Protein AF-A0A528BA59-F1 (afdb_monomer)

Secondary structure (DSSP, 8-state):
--TTSS---S-HHHHHHHHHHHHHHHHHHHHHHHHHHHTT-HHHHHHHHHHHHHHHHHHHHHHHHHH----HHHHHHHHHHHHHHHHHHHS-HHHHHHHHHHHHHHHHHHHHHHHHHHHS-HHHHHHHHHHHHIIIIIHHHS-SS--STTS---HHHHHHHHHHHHHHHHHHHHHHHHH--

Solvent-accessible surface area (backbone atoms only — not comparable to full-atom values): 9970 Å² total; per-residue (Å²): 131,81,86,80,69,84,81,73,90,56,72,72,70,65,66,61,50,47,61,53,52,42,52,50,37,15,50,51,23,22,51,35,28,49,49,16,60,78,65,77,32,66,62,52,34,55,50,49,49,51,51,48,50,52,52,52,48,50,52,51,52,56,49,21,74,73,69,75,54,81,59,64,64,58,50,55,48,42,53,47,36,18,51,34,20,19,33,41,59,74,52,57,48,67,58,22,50,52,50,50,52,51,52,50,51,56,58,55,45,50,58,53,51,51,55,51,53,74,72,47,50,74,67,55,50,51,51,51,50,50,52,47,43,49,56,73,49,49,48,78,69,38,61,86,48,54,79,43,99,83,63,79,47,38,62,33,59,58,50,47,52,50,52,50,54,53,49,52,54,51,51,52,52,52,49,51,58,67,71,72,109

Radius of gyration: 24.11 Å; Cα contacts (8 Å, |Δi|>4): 120; chains: 1; bounding box: 72×40×52 Å

Sequence (181 aa):
LERGWRERDEPDHSRTAGIRTFGISGLLGGILAALADTLDAVSVLVGGFIAFAAIFAWYKAREAAHDEDFSVTAVIAGLGVFALGALSVAGDYRVAAAGGAALAAVLASREILHGLLKRLTWIELRSALILAAMTAIVLPLLPNRTIDPWGGFNPWEVWFLTVLMASISFAGYVAVRVLGT

Nearest PDB structures (foldseek):
  1ory-assembly1_A  TM=3.547E-01  e=8.179E+00  Aquifex aeolicus VF5

pLDDT: mean 79.24, std 14.18, range [36.81, 93.0]

Mean predicted aligned error: 11.75 Å

Structure (mmCIF, N/CA/C/O backbone):
data_AF-A0A528BA59-F1
#
_entry.id   AF-A0A528BA59-F1
#
loop_
_atom_site.group_PDB
_atom_site.id
_atom_site.type_symbol
_atom_site.label_atom_id
_atom_site.label_alt_id
_atom_site.label_comp_id
_atom_site.label_asym_id
_atom_site.label_entity_id
_atom_site.label_seq_id
_atom_site.pdbx_PDB_ins_code
_atom_site.Cartn_x
_atom_site.Cartn_y
_atom_site.Cartn_z
_atom_site.occupancy
_atom_site.B_iso_or_equiv
_atom_site.auth_seq_id
_atom_site.auth_comp_id
_atom_site.auth_asym_id
_atom_site.auth_atom_id
_atom_site.pdbx_PDB_model_num
ATOM 1 N N . LEU A 1 1 ? 10.144 21.698 17.255 1.00 51.66 1 LEU A N 1
ATOM 2 C CA . LEU A 1 1 ? 11.358 20.857 17.395 1.00 51.66 1 LEU A CA 1
ATOM 3 C C . LEU A 1 1 ? 11.245 19.793 18.499 1.00 51.66 1 LEU A C 1
ATOM 5 O O . LEU A 1 1 ? 12.093 18.919 18.553 1.00 51.66 1 LEU A O 1
ATOM 9 N N . GLU A 1 2 ? 10.163 19.762 19.290 1.00 40.84 2 GLU A N 1
ATOM 10 C CA . GLU A 1 2 ? 9.952 18.755 20.354 1.00 40.84 2 GLU A CA 1
ATOM 11 C C . GLU A 1 2 ? 9.144 17.511 19.929 1.00 40.84 2 GLU A C 1
ATOM 13 O O . GLU A 1 2 ? 9.066 16.538 20.669 1.00 40.84 2 GLU A O 1
ATOM 18 N N . ARG A 1 3 ? 8.572 17.484 18.715 1.00 45.41 3 ARG A N 1
ATOM 19 C CA . ARG A 1 3 ? 7.789 16.338 18.202 1.00 45.41 3 ARG A CA 1
ATOM 20 C C . ARG A 1 3 ? 8.612 15.275 17.456 1.00 45.41 3 ARG A C 1
ATOM 22 O O . ARG A 1 3 ? 8.038 14.333 16.937 1.00 45.41 3 ARG A O 1
ATOM 29 N N . GLY A 1 4 ? 9.939 15.417 17.402 1.00 47.59 4 GLY A N 1
ATOM 30 C CA . GLY A 1 4 ? 10.832 14.486 16.692 1.00 47.59 4 GLY A CA 1
ATOM 31 C C . GLY A 1 4 ? 11.489 13.407 17.562 1.00 47.59 4 GLY A C 1
ATOM 32 O O . GLY A 1 4 ? 12.270 12.620 17.044 1.00 47.59 4 GLY A O 1
ATOM 33 N N . TRP A 1 5 ? 11.235 13.383 18.878 1.00 43.91 5 TRP A N 1
ATOM 34 C CA . TRP A 1 5 ? 12.004 12.552 19.821 1.00 43.91 5 TRP A CA 1
ATOM 35 C C . TRP A 1 5 ? 11.205 11.474 20.567 1.00 43.91 5 TRP A C 1
ATOM 37 O O . TRP A 1 5 ? 11.821 10.663 21.251 1.00 43.91 5 TRP A O 1
ATOM 47 N N . ARG A 1 6 ? 9.872 11.412 20.429 1.00 42.34 6 ARG A N 1
ATOM 48 C CA . ARG A 1 6 ? 9.014 10.561 21.281 1.00 42.34 6 ARG A CA 1
ATOM 49 C C . ARG A 1 6 ? 8.573 9.224 20.667 1.00 42.34 6 ARG A C 1
ATOM 51 O O . ARG A 1 6 ? 7.620 8.630 21.144 1.00 42.34 6 ARG A O 1
ATOM 58 N N . GLU A 1 7 ? 9.263 8.736 19.642 1.00 42.47 7 GLU A N 1
ATOM 59 C CA . GLU A 1 7 ? 8.902 7.479 18.956 1.00 42.47 7 GLU A CA 1
ATOM 60 C C . GLU A 1 7 ? 10.071 6.478 18.913 1.00 42.47 7 GLU A C 1
ATOM 62 O O . GLU A 1 7 ? 10.264 5.742 17.940 1.00 42.47 7 GLU A O 1
ATOM 67 N N . ARG A 1 8 ? 10.879 6.509 19.985 1.00 44.94 8 ARG A N 1
ATOM 68 C CA . ARG A 1 8 ? 12.089 5.702 20.208 1.00 44.94 8 ARG A CA 1
ATOM 69 C C . ARG A 1 8 ? 11.861 4.412 21.005 1.00 44.94 8 ARG A C 1
ATOM 71 O O . ARG A 1 8 ? 12.800 3.645 21.151 1.00 44.94 8 ARG A O 1
ATOM 78 N N . ASP A 1 9 ? 10.641 4.177 21.485 1.00 42.97 9 ASP A N 1
ATOM 79 C CA . ASP A 1 9 ? 10.328 3.053 22.380 1.00 42.97 9 ASP A CA 1
ATOM 80 C C . ASP A 1 9 ? 9.579 1.899 21.683 1.00 42.97 9 ASP A C 1
ATOM 82 O O . ASP A 1 9 ? 8.923 1.090 22.334 1.00 42.97 9 ASP A O 1
ATOM 86 N N . GLU A 1 10 ? 9.684 1.794 20.355 1.00 46.91 10 GLU A N 1
ATOM 87 C CA . GLU A 1 10 ? 9.355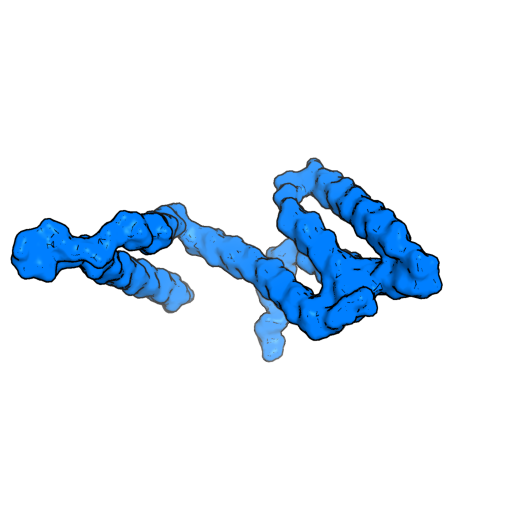 0.560 19.629 1.00 46.91 10 GLU A CA 1
ATOM 88 C C . GLU A 1 10 ? 10.650 -0.110 19.161 1.00 46.91 10 GLU A C 1
ATOM 90 O O . GLU A 1 10 ? 11.614 0.601 18.871 1.00 46.91 10 GLU A O 1
ATOM 95 N N . PRO A 1 11 ? 10.711 -1.453 19.089 1.00 36.81 11 PRO A N 1
ATOM 96 C CA . PRO A 1 11 ? 11.961 -2.172 18.888 1.00 36.81 11 PRO A CA 1
ATOM 97 C C . PRO A 1 11 ? 12.688 -1.688 17.624 1.00 36.81 11 PRO A C 1
ATOM 99 O O . PRO A 1 11 ? 12.228 -1.882 16.498 1.00 36.81 11 PRO A O 1
ATOM 102 N N . ASP A 1 12 ? 13.852 -1.068 17.830 1.00 42.38 12 ASP A N 1
ATOM 103 C CA . ASP A 1 12 ? 14.651 -0.329 16.836 1.00 42.38 12 ASP A CA 1
ATOM 104 C C . ASP A 1 12 ? 15.135 -1.204 15.651 1.00 42.38 12 ASP A C 1
ATOM 106 O O . ASP A 1 12 ? 15.618 -0.711 14.629 1.00 42.38 12 ASP A O 1
ATOM 110 N N . HIS A 1 13 ? 14.960 -2.527 15.756 1.00 39.28 13 HIS A N 1
ATOM 111 C CA . HIS A 1 13 ? 15.352 -3.505 14.743 1.00 39.28 13 HIS A CA 1
ATOM 112 C C . HIS A 1 13 ? 14.345 -3.657 13.589 1.00 39.28 13 HIS A C 1
ATOM 114 O O . HIS A 1 13 ? 14.772 -3.942 12.472 1.00 39.28 13 HIS A O 1
ATOM 120 N N . SER A 1 14 ? 13.041 -3.422 13.789 1.00 45.25 14 SER A N 1
ATOM 121 C CA . SER A 1 14 ? 12.040 -3.664 12.730 1.00 45.25 14 SER A CA 1
ATOM 122 C C . SER A 1 14 ? 11.851 -2.464 11.787 1.00 45.25 14 SER A C 1
ATOM 124 O O . SER A 1 14 ? 11.781 -2.632 10.565 1.00 45.25 14 SER A O 1
ATOM 126 N N . ARG A 1 15 ? 11.844 -1.237 12.328 1.00 47.69 15 ARG A N 1
ATOM 127 C CA . ARG A 1 15 ? 11.572 0.008 11.578 1.00 47.69 15 ARG A CA 1
ATOM 128 C C . ARG A 1 15 ? 12.766 0.476 10.739 1.00 47.69 15 ARG A C 1
ATOM 130 O O . ARG A 1 15 ? 12.605 0.834 9.572 1.00 47.69 15 ARG A O 1
ATOM 137 N N . THR A 1 16 ? 13.980 0.400 11.286 1.00 44.84 16 THR A N 1
ATOM 138 C CA . THR A 1 16 ? 15.214 0.821 10.593 1.00 44.84 16 THR A CA 1
ATOM 139 C C . THR A 1 16 ? 15.657 -0.182 9.520 1.00 44.84 16 THR A C 1
ATOM 141 O O . THR A 1 16 ? 16.242 0.209 8.504 1.00 44.84 16 THR A O 1
ATOM 144 N N . ALA A 1 17 ? 15.332 -1.470 9.687 1.00 50.19 17 ALA A N 1
ATOM 145 C CA . ALA A 1 17 ? 15.633 -2.502 8.697 1.00 50.19 17 ALA A CA 1
ATOM 146 C C . ALA A 1 17 ? 14.802 -2.342 7.410 1.00 50.19 17 ALA A C 1
ATOM 148 O O . ALA A 1 17 ? 15.327 -2.537 6.314 1.00 50.19 17 ALA A O 1
ATOM 149 N N . GLY A 1 18 ? 13.532 -1.932 7.517 1.00 66.31 18 GLY A N 1
ATOM 150 C CA . GLY A 1 18 ? 12.631 -1.803 6.367 1.00 66.31 18 GLY A CA 1
ATOM 151 C C . GLY A 1 18 ? 13.083 -0.748 5.355 1.00 66.31 18 GLY A C 1
ATOM 152 O O . GLY A 1 18 ? 13.233 -1.053 4.174 1.00 66.31 18 GLY A O 1
ATOM 153 N N . ILE A 1 19 ? 13.361 0.480 5.804 1.00 71.00 19 ILE A N 1
ATOM 154 C CA . ILE A 1 19 ? 13.699 1.602 4.907 1.00 71.00 19 ILE A CA 1
ATOM 155 C C . ILE A 1 19 ? 14.952 1.341 4.061 1.00 71.00 19 ILE A C 1
ATOM 157 O O . ILE A 1 19 ? 14.970 1.646 2.868 1.00 71.00 19 ILE A O 1
ATOM 161 N N . ARG A 1 20 ? 15.988 0.731 4.652 1.00 80.50 20 ARG A N 1
ATOM 162 C CA . ARG A 1 20 ? 17.232 0.405 3.944 1.00 80.50 20 ARG A CA 1
ATOM 163 C C . ARG A 1 20 ? 17.014 -0.755 2.984 1.00 80.50 20 ARG A C 1
ATOM 165 O O . ARG A 1 20 ? 17.391 -0.651 1.822 1.00 80.50 20 ARG A O 1
ATOM 172 N N . THR A 1 21 ? 16.365 -1.824 3.437 1.00 84.19 21 THR A N 1
ATOM 173 C CA . THR A 1 21 ? 16.152 -3.016 2.612 1.00 84.19 21 THR A CA 1
ATOM 174 C C . THR A 1 21 ? 15.221 -2.735 1.438 1.00 84.19 21 THR A C 1
ATOM 176 O O . THR A 1 21 ? 15.552 -3.107 0.314 1.00 84.19 21 THR A O 1
ATOM 179 N N . PHE A 1 22 ? 14.106 -2.028 1.643 1.00 87.00 22 PHE A N 1
ATOM 180 C CA . PHE A 1 22 ? 13.215 -1.643 0.546 1.00 87.00 22 PHE A CA 1
ATOM 181 C C . PHE A 1 22 ? 13.899 -0.660 -0.413 1.00 87.00 22 PHE A C 1
ATOM 183 O O . PHE A 1 22 ? 13.855 -0.878 -1.620 1.00 87.00 22 PHE A O 1
ATOM 190 N N . GLY A 1 23 ? 14.610 0.354 0.095 1.00 87.19 23 GLY A N 1
ATOM 191 C CA . GLY A 1 23 ? 15.363 1.288 -0.750 1.00 87.19 23 GLY A CA 1
ATOM 192 C C . GLY A 1 23 ? 16.404 0.591 -1.636 1.00 87.19 23 GLY A C 1
ATOM 193 O O . GLY A 1 23 ? 16.451 0.828 -2.843 1.00 87.19 23 GLY A O 1
ATOM 194 N N . ILE A 1 24 ? 17.185 -0.331 -1.064 1.00 89.50 24 ILE A N 1
ATOM 195 C CA . ILE A 1 24 ? 18.170 -1.134 -1.806 1.00 89.50 24 ILE A CA 1
ATOM 196 C C . ILE A 1 24 ? 17.476 -2.081 -2.795 1.00 89.50 24 ILE A C 1
ATOM 198 O O . ILE A 1 24 ? 17.950 -2.231 -3.917 1.00 89.50 24 ILE A O 1
ATOM 202 N N . SER A 1 25 ? 16.339 -2.678 -2.427 1.00 91.19 25 SER A N 1
ATOM 203 C CA . SER A 1 25 ? 15.571 -3.565 -3.317 1.00 91.19 25 SER A CA 1
ATOM 204 C C . SER A 1 25 ? 15.043 -2.830 -4.552 1.00 91.19 25 SER A C 1
ATOM 206 O O . SER A 1 25 ? 15.095 -3.365 -5.658 1.00 91.19 25 SER A O 1
ATOM 208 N N . GLY A 1 26 ? 14.578 -1.589 -4.382 1.00 91.25 26 GLY A N 1
ATOM 209 C CA . GLY A 1 26 ? 14.134 -0.740 -5.490 1.00 91.25 26 GLY A CA 1
ATOM 210 C C . GLY A 1 26 ? 15.288 -0.335 -6.405 1.00 91.25 26 GLY A C 1
ATOM 211 O O . GLY A 1 26 ? 15.179 -0.461 -7.622 1.00 91.25 26 GLY A O 1
ATOM 212 N N . LEU A 1 27 ? 16.428 0.065 -5.831 1.00 91.25 27 LEU A N 1
ATOM 213 C CA . LEU A 1 27 ? 17.645 0.334 -6.607 1.00 91.25 27 LEU A CA 1
ATOM 214 C C . LEU A 1 27 ? 18.091 -0.893 -7.404 1.00 91.25 27 LEU A C 1
ATOM 216 O O . LEU A 1 27 ? 18.413 -0.773 -8.582 1.00 91.25 27 LEU A O 1
ATOM 220 N N . LEU A 1 28 ? 18.065 -2.073 -6.786 1.00 92.31 28 LEU A N 1
ATOM 221 C CA . LEU A 1 28 ? 18.432 -3.328 -7.432 1.00 92.31 28 LEU A CA 1
ATOM 222 C C . LEU A 1 28 ? 17.500 -3.643 -8.613 1.00 92.31 28 LEU A C 1
ATOM 224 O O . LEU A 1 28 ? 17.986 -3.998 -9.685 1.00 92.31 28 LEU A O 1
ATOM 228 N N . GLY A 1 29 ? 16.187 -3.443 -8.456 1.00 91.88 29 GLY A N 1
ATOM 229 C CA . GLY A 1 29 ? 15.222 -3.582 -9.551 1.00 91.88 29 GLY A CA 1
ATOM 230 C C . GLY A 1 29 ? 15.497 -2.625 -10.715 1.00 91.88 29 GLY A C 1
ATOM 231 O O . GLY A 1 29 ? 15.491 -3.047 -11.871 1.00 91.88 29 GLY A O 1
ATOM 232 N N . GLY A 1 30 ? 15.815 -1.360 -10.422 1.00 91.94 30 GLY A N 1
ATOM 233 C CA . GLY A 1 30 ? 16.193 -0.372 -11.440 1.00 91.94 30 GLY A CA 1
ATOM 234 C C . GLY A 1 30 ? 17.497 -0.719 -12.162 1.00 91.94 30 GLY A C 1
ATOM 235 O O . GLY A 1 30 ? 17.559 -0.650 -13.387 1.00 91.94 30 GLY A O 1
ATOM 236 N N . ILE A 1 31 ? 18.520 -1.168 -11.429 1.00 93.00 31 ILE A N 1
ATOM 237 C CA . ILE A 1 31 ? 19.801 -1.611 -12.005 1.00 93.00 31 ILE A CA 1
ATOM 238 C C . ILE A 1 31 ? 19.594 -2.809 -12.934 1.00 93.00 31 ILE A C 1
ATOM 240 O O . ILE A 1 31 ? 20.153 -2.836 -14.027 1.00 93.00 31 ILE A O 1
ATOM 244 N N . LEU A 1 32 ? 18.785 -3.791 -12.531 1.00 92.00 32 LEU A N 1
ATOM 245 C CA . LEU A 1 32 ? 18.505 -4.956 -13.370 1.00 92.00 32 LEU A CA 1
ATOM 246 C C . LEU A 1 32 ? 17.695 -4.603 -14.615 1.00 92.00 32 LEU A C 1
ATOM 248 O O . LEU A 1 32 ? 17.933 -5.195 -15.664 1.00 92.00 32 LEU A O 1
ATOM 252 N N . ALA A 1 33 ? 16.781 -3.636 -14.525 1.00 91.88 33 ALA A N 1
ATOM 253 C CA . ALA A 1 33 ? 16.074 -3.120 -15.693 1.00 91.88 33 ALA A CA 1
ATOM 254 C C . ALA A 1 33 ? 17.024 -2.395 -16.655 1.00 91.88 33 ALA A C 1
ATOM 256 O O . ALA A 1 33 ? 16.996 -2.681 -17.848 1.00 91.88 33 ALA A O 1
ATOM 257 N N . ALA A 1 34 ? 17.918 -1.542 -16.141 1.00 90.25 34 ALA A N 1
ATOM 258 C CA . ALA A 1 34 ? 18.946 -0.885 -16.952 1.00 90.25 34 ALA A CA 1
ATOM 259 C C . ALA A 1 34 ? 19.858 -1.912 -17.637 1.00 90.25 34 ALA A C 1
ATOM 261 O O . ALA A 1 34 ? 20.154 -1.802 -18.822 1.00 90.25 34 ALA A O 1
ATOM 262 N N . LEU A 1 35 ? 20.281 -2.942 -16.900 1.00 90.25 35 LEU A N 1
ATOM 263 C CA . LEU A 1 35 ? 21.145 -3.985 -17.435 1.00 90.25 35 LEU A CA 1
ATOM 264 C C . LEU A 1 35 ? 20.430 -4.818 -18.509 1.00 90.25 35 LEU A C 1
ATOM 266 O O . LEU A 1 35 ? 21.022 -5.103 -19.547 1.00 90.25 35 LEU A O 1
ATOM 270 N N . ALA A 1 36 ? 19.162 -5.171 -18.288 1.00 91.81 36 ALA A N 1
ATOM 271 C CA . ALA A 1 36 ? 18.353 -5.896 -19.264 1.00 91.81 36 ALA A CA 1
ATOM 272 C C . ALA A 1 36 ? 18.166 -5.107 -20.569 1.00 91.81 36 ALA A C 1
ATOM 274 O O . ALA A 1 36 ? 18.237 -5.714 -21.633 1.00 91.81 36 ALA A O 1
ATOM 275 N N . ASP A 1 37 ? 17.997 -3.785 -20.484 1.00 89.44 37 ASP A N 1
ATOM 276 C CA . ASP A 1 37 ? 17.914 -2.891 -21.646 1.00 89.44 37 ASP A CA 1
ATOM 277 C C . ASP A 1 37 ? 19.253 -2.829 -22.401 1.00 89.44 37 ASP A C 1
ATOM 279 O O . ASP A 1 37 ? 19.308 -3.052 -23.607 1.00 89.44 37 ASP 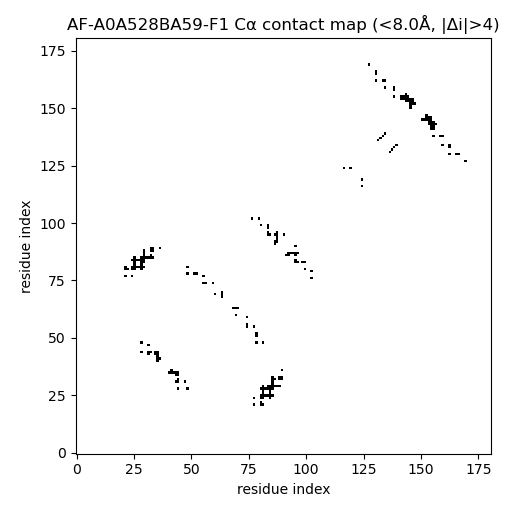A O 1
ATOM 283 N N . THR A 1 38 ? 20.376 -2.660 -21.689 1.00 89.06 38 THR A N 1
ATOM 284 C CA . THR A 1 38 ? 21.710 -2.611 -22.328 1.00 89.06 38 THR A CA 1
ATOM 285 C C . THR A 1 38 ? 22.144 -3.921 -22.989 1.00 89.06 38 THR A C 1
ATOM 287 O O . THR A 1 38 ? 22.932 -3.898 -23.933 1.00 89.06 38 THR A O 1
ATOM 290 N N . LEU A 1 39 ? 21.675 -5.061 -22.477 1.00 88.44 39 LEU A N 1
ATOM 291 C CA . LEU A 1 39 ? 22.004 -6.393 -22.989 1.00 88.44 39 LEU A CA 1
ATOM 292 C C . LEU A 1 39 ? 20.953 -6.925 -23.977 1.00 88.44 39 LEU A C 1
ATOM 294 O O . LEU A 1 39 ? 21.114 -8.047 -24.456 1.00 88.44 39 LEU A O 1
ATOM 298 N N . ASP A 1 40 ? 19.884 -6.161 -24.235 1.00 84.94 40 ASP A N 1
ATOM 299 C CA . ASP A 1 40 ? 18.690 -6.570 -24.992 1.00 84.94 40 ASP A CA 1
ATOM 300 C C . ASP A 1 40 ? 18.133 -7.937 -24.532 1.00 84.94 40 ASP A C 1
ATOM 302 O O . ASP A 1 40 ? 17.687 -8.790 -25.302 1.00 84.94 40 ASP A O 1
ATOM 306 N N . ALA A 1 41 ? 18.224 -8.183 -23.222 1.00 87.88 41 ALA A N 1
ATOM 307 C CA . ALA A 1 41 ? 18.002 -9.482 -22.604 1.00 87.88 41 ALA A CA 1
ATOM 308 C C . ALA A 1 41 ? 17.004 -9.364 -21.451 1.00 87.88 41 ALA A C 1
ATOM 310 O O . ALA A 1 41 ? 17.361 -9.333 -20.271 1.00 87.88 41 ALA A O 1
ATOM 311 N N . VAL A 1 42 ? 15.713 -9.383 -21.792 1.00 87.44 42 VAL A N 1
ATOM 312 C CA . VAL A 1 42 ? 14.597 -9.368 -20.823 1.00 87.44 42 VAL A CA 1
ATOM 313 C C . VAL A 1 42 ? 14.693 -10.519 -19.805 1.00 87.44 42 VAL A C 1
ATOM 315 O O . VAL A 1 42 ? 14.2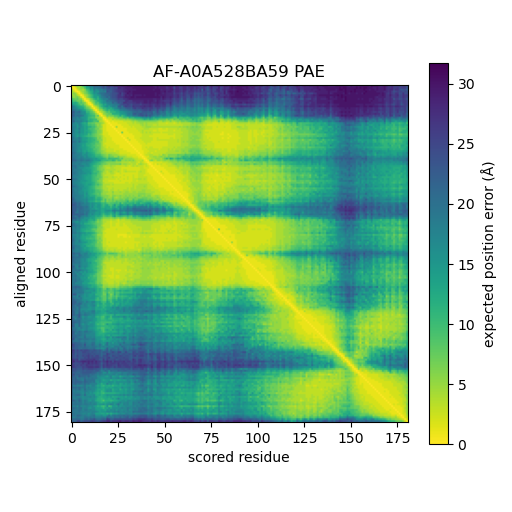41 -10.397 -18.664 1.00 87.44 42 VAL A O 1
ATOM 318 N N . SER A 1 43 ? 15.347 -11.624 -20.175 1.00 87.88 43 SER A N 1
ATOM 319 C CA . SER A 1 43 ? 15.632 -12.757 -19.289 1.00 87.88 43 SER A CA 1
ATOM 320 C C . SER A 1 43 ? 16.448 -12.372 -18.050 1.00 87.88 43 SER A C 1
ATOM 322 O O . SER A 1 43 ? 16.255 -12.985 -17.001 1.00 87.88 43 SER A O 1
ATOM 324 N N . VAL A 1 44 ? 17.300 -11.343 -18.127 1.00 88.25 44 VAL A N 1
ATOM 325 C CA . VAL A 1 44 ? 18.085 -10.839 -16.987 1.00 88.25 44 VAL A CA 1
ATOM 326 C C . VAL A 1 44 ? 17.170 -10.210 -15.939 1.00 88.25 44 VAL A C 1
ATOM 328 O O . VAL A 1 44 ? 17.314 -10.489 -14.748 1.00 88.25 44 VAL A O 1
ATOM 331 N N . LEU A 1 45 ? 16.181 -9.422 -16.371 1.00 89.81 45 LEU A N 1
ATOM 332 C CA . LEU A 1 45 ? 15.212 -8.804 -15.468 1.00 89.81 45 LEU A CA 1
ATOM 333 C C . LEU A 1 45 ? 14.298 -9.855 -14.828 1.00 89.81 45 LEU A C 1
ATOM 335 O O . LEU A 1 45 ? 14.114 -9.849 -13.612 1.00 89.81 45 LEU A O 1
ATOM 339 N N . VAL A 1 46 ? 13.759 -10.783 -15.625 1.00 90.00 46 VAL A N 1
ATOM 340 C CA . VAL A 1 46 ? 12.880 -11.855 -15.123 1.00 90.00 46 VAL A CA 1
ATOM 341 C C . VAL A 1 46 ? 13.640 -12.787 -14.177 1.00 90.00 46 VAL A C 1
ATOM 343 O O . VAL A 1 46 ? 13.158 -13.091 -13.087 1.00 90.00 46 VAL A O 1
ATOM 346 N N . GLY A 1 47 ? 14.850 -13.205 -14.556 1.00 91.19 47 GLY A N 1
ATOM 347 C CA . GLY A 1 47 ? 15.706 -14.051 -13.728 1.00 91.19 47 GLY A CA 1
ATOM 348 C C . GLY A 1 47 ? 16.107 -13.362 -12.427 1.00 91.19 47 GLY A C 1
ATOM 349 O O . GLY A 1 47 ? 16.020 -13.967 -11.359 1.00 91.19 47 GLY A O 1
ATOM 350 N N . GLY A 1 48 ? 16.466 -12.079 -12.494 1.00 90.44 48 GLY A N 1
ATOM 351 C CA . GLY A 1 48 ? 16.791 -11.280 -11.319 1.00 90.44 48 GLY A CA 1
ATOM 352 C C . GLY A 1 48 ? 15.593 -11.047 -10.396 1.00 90.44 48 GLY A C 1
ATOM 353 O O . GLY A 1 48 ? 15.746 -11.134 -9.179 1.00 90.44 48 GLY A O 1
ATOM 354 N N . PHE A 1 49 ? 14.390 -10.849 -10.944 1.00 91.81 49 PHE A N 1
ATOM 355 C CA . PHE A 1 49 ? 13.156 -10.761 -10.159 1.00 91.81 49 PHE A CA 1
ATOM 356 C C . PHE A 1 49 ? 12.851 -12.071 -9.427 1.00 91.81 49 PHE A C 1
ATOM 358 O O . PHE A 1 49 ? 12.576 -12.053 -8.229 1.00 91.81 49 PHE A O 1
ATOM 365 N N . ILE A 1 50 ? 12.941 -13.214 -10.115 1.00 92.50 50 ILE A N 1
ATOM 366 C CA . ILE A 1 50 ? 12.708 -14.535 -9.510 1.00 92.50 50 ILE A CA 1
ATOM 367 C C . ILE A 1 50 ? 13.758 -14.827 -8.433 1.00 92.50 50 ILE A C 1
ATOM 369 O O . ILE A 1 50 ? 13.403 -15.266 -7.339 1.00 92.50 50 ILE A O 1
ATOM 373 N N . ALA A 1 51 ? 15.035 -14.551 -8.709 1.00 92.06 51 ALA A N 1
ATOM 374 C CA . ALA A 1 51 ? 16.115 -14.737 -7.745 1.00 92.06 51 ALA A CA 1
ATOM 375 C C . ALA A 1 51 ? 15.914 -13.859 -6.502 1.00 92.06 51 ALA A C 1
ATOM 377 O O . ALA A 1 51 ? 16.000 -14.353 -5.378 1.00 92.06 51 ALA A O 1
ATOM 378 N N . PHE A 1 52 ? 15.579 -12.580 -6.694 1.00 91.19 52 PHE A N 1
ATOM 379 C CA . PHE A 1 52 ? 15.263 -11.670 -5.599 1.00 91.19 52 PHE A CA 1
ATOM 380 C C . PHE A 1 52 ? 14.058 -12.163 -4.793 1.00 91.19 52 PHE A C 1
ATOM 382 O O . PHE A 1 52 ? 14.151 -12.265 -3.572 1.00 91.19 52 PHE A O 1
ATOM 389 N N . ALA A 1 53 ? 12.958 -12.531 -5.453 1.00 90.00 53 ALA A N 1
ATOM 390 C CA . ALA A 1 53 ? 11.758 -13.030 -4.790 1.00 90.00 53 ALA A CA 1
ATOM 391 C C . ALA A 1 53 ? 12.044 -14.294 -3.966 1.00 90.00 53 ALA A C 1
ATOM 393 O O . ALA A 1 53 ? 11.608 -14.382 -2.820 1.00 90.00 53 ALA A O 1
ATOM 394 N N . ALA A 1 54 ? 12.818 -15.238 -4.508 1.00 89.50 54 ALA A N 1
ATOM 395 C CA . ALA A 1 54 ? 13.195 -16.465 -3.815 1.00 89.50 54 ALA A CA 1
ATOM 396 C C . ALA A 1 54 ? 14.074 -16.189 -2.586 1.00 89.50 54 ALA A C 1
ATOM 398 O O . ALA A 1 54 ? 13.781 -16.687 -1.499 1.00 89.50 54 ALA A O 1
ATOM 399 N N . ILE A 1 55 ? 15.117 -15.364 -2.732 1.00 88.19 55 ILE A N 1
ATOM 400 C CA . ILE A 1 55 ? 16.025 -15.010 -1.631 1.00 88.19 55 ILE A CA 1
ATOM 401 C C . ILE A 1 55 ? 15.273 -14.231 -0.550 1.00 88.19 55 ILE A C 1
ATOM 403 O O . ILE A 1 55 ? 15.398 -14.542 0.635 1.00 88.19 55 ILE A O 1
ATOM 407 N N . PHE A 1 56 ? 14.469 -13.245 -0.947 1.00 86.81 56 PHE A N 1
ATOM 408 C CA . PHE A 1 56 ? 13.727 -12.397 -0.021 1.00 86.81 56 PHE A CA 1
ATOM 409 C C . PHE A 1 56 ? 12.662 -13.189 0.741 1.00 86.81 56 PHE A C 1
ATOM 411 O O . PHE A 1 56 ? 12.572 -13.078 1.964 1.00 86.81 56 PHE A O 1
ATOM 418 N N . ALA A 1 57 ? 11.900 -14.039 0.044 1.00 85.69 57 ALA A N 1
ATOM 419 C CA . ALA A 1 57 ? 10.918 -14.918 0.668 1.00 85.69 57 ALA A CA 1
ATOM 420 C C . ALA A 1 57 ? 11.580 -15.932 1.608 1.00 85.69 57 ALA A C 1
ATOM 422 O O . ALA A 1 57 ? 11.083 -16.147 2.709 1.00 85.69 57 ALA A O 1
ATOM 423 N N . TRP A 1 58 ? 12.717 -16.516 1.219 1.00 85.62 58 TRP A N 1
ATOM 424 C CA . TRP A 1 58 ? 13.450 -17.454 2.069 1.00 85.62 58 TRP A CA 1
ATOM 425 C C . TRP A 1 58 ? 13.987 -16.788 3.338 1.00 85.62 58 TRP A C 1
ATOM 427 O O . TRP A 1 58 ? 13.809 -17.320 4.435 1.00 85.62 58 TRP A O 1
ATOM 437 N N . TYR A 1 59 ? 14.587 -15.601 3.213 1.00 83.62 59 TYR A N 1
ATOM 438 C CA . TYR A 1 59 ? 15.084 -14.852 4.364 1.00 83.62 59 TYR A CA 1
ATOM 439 C C . TYR A 1 59 ? 13.939 -14.473 5.309 1.00 83.62 59 TYR A C 1
ATOM 441 O O . TYR A 1 59 ? 14.039 -14.696 6.514 1.00 83.62 59 TYR A O 1
ATOM 449 N N . LYS A 1 60 ? 12.809 -13.993 4.767 1.00 80.12 60 LYS A N 1
ATOM 450 C CA . LYS A 1 60 ? 11.623 -13.663 5.569 1.00 80.12 60 LYS A CA 1
ATOM 451 C C . LYS A 1 60 ? 10.959 -14.878 6.203 1.00 80.12 60 LYS A C 1
ATOM 453 O O . LYS A 1 60 ? 10.510 -14.776 7.337 1.00 80.12 60 LYS A O 1
ATOM 458 N N . ALA A 1 61 ? 10.937 -16.026 5.531 1.00 78.62 61 ALA A N 1
ATOM 459 C CA . ALA A 1 61 ? 10.446 -17.271 6.118 1.00 78.62 61 ALA A CA 1
ATOM 460 C C . ALA A 1 61 ? 11.325 -17.727 7.293 1.00 78.62 61 ALA A C 1
ATOM 462 O O . ALA A 1 61 ? 10.813 -18.208 8.301 1.00 78.62 61 ALA A O 1
ATOM 463 N N . ARG A 1 62 ? 12.646 -17.545 7.186 1.00 78.62 62 ARG A N 1
ATOM 464 C CA . ARG A 1 62 ? 13.591 -17.876 8.258 1.00 78.62 62 ARG A CA 1
ATOM 465 C C . ARG A 1 62 ? 13.489 -16.923 9.448 1.00 78.62 62 ARG A C 1
ATOM 467 O O . ARG A 1 62 ? 13.595 -17.370 10.583 1.00 78.62 62 ARG A O 1
ATOM 474 N N . GLU A 1 63 ? 13.277 -15.638 9.188 1.00 72.25 63 GLU A N 1
ATOM 475 C CA . GLU A 1 63 ? 13.046 -14.623 10.221 1.00 72.25 63 GLU A CA 1
ATOM 476 C C . GLU A 1 63 ? 11.710 -14.869 10.944 1.00 72.25 63 GLU A C 1
ATOM 478 O O . GLU A 1 63 ? 11.673 -14.899 12.169 1.00 72.25 63 GLU A O 1
ATOM 483 N N . ALA A 1 64 ? 10.642 -15.194 10.206 1.00 66.00 64 ALA A N 1
ATOM 484 C CA . ALA A 1 64 ? 9.336 -15.541 10.774 1.00 66.00 64 ALA A CA 1
ATOM 485 C C . ALA A 1 64 ? 9.362 -16.817 11.634 1.00 66.00 64 ALA A C 1
ATOM 487 O O . ALA A 1 64 ? 8.628 -16.918 12.611 1.00 66.00 64 ALA A O 1
ATOM 488 N N . ALA A 1 65 ? 10.223 -17.786 11.307 1.00 64.94 65 ALA A N 1
ATOM 489 C CA . ALA A 1 65 ? 10.414 -18.978 12.135 1.00 64.94 65 ALA A CA 1
ATOM 490 C C . ALA A 1 65 ? 11.109 -18.678 13.478 1.00 64.94 65 ALA A C 1
ATOM 492 O O . ALA A 1 65 ? 11.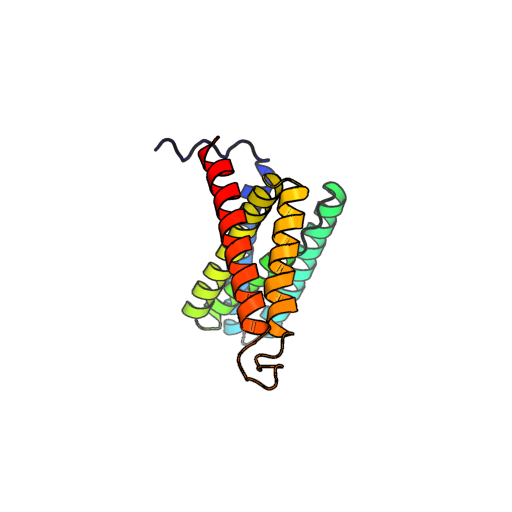014 -19.487 14.398 1.00 64.94 65 ALA A O 1
ATOM 493 N N . HIS A 1 66 ? 11.814 -17.547 13.582 1.00 60.75 66 HIS A N 1
ATOM 49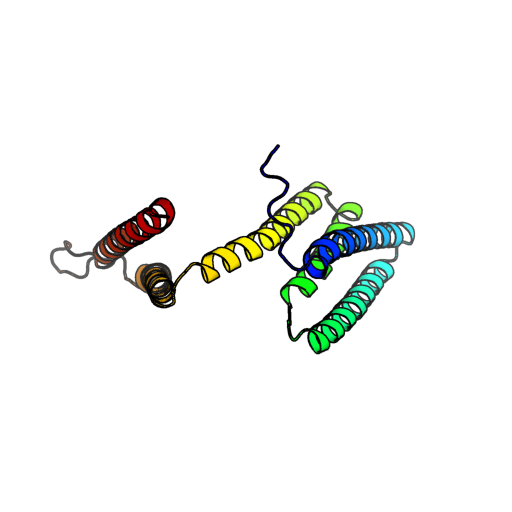4 C CA . HIS A 1 66 ? 12.481 -17.103 14.805 1.00 60.75 66 HIS A CA 1
ATOM 495 C C . HIS A 1 66 ? 11.624 -16.144 15.643 1.00 60.75 66 HIS A C 1
ATOM 497 O O . HIS A 1 66 ? 11.651 -16.259 16.865 1.00 60.75 66 HIS A O 1
ATOM 503 N N . ASP A 1 67 ? 10.866 -15.250 14.999 1.00 60.03 67 ASP A N 1
ATOM 504 C CA . ASP A 1 67 ? 10.098 -14.180 15.661 1.00 60.03 67 ASP A CA 1
ATOM 505 C C . ASP A 1 67 ? 8.574 -14.438 15.722 1.00 60.03 67 ASP A C 1
ATOM 507 O O . ASP A 1 67 ? 7.829 -13.586 16.199 1.00 60.03 67 ASP A O 1
ATOM 511 N N . GLU A 1 68 ? 8.084 -15.580 15.217 1.00 57.38 68 GLU A N 1
ATOM 512 C CA . GLU A 1 68 ? 6.653 -15.948 15.110 1.00 57.38 68 GLU A CA 1
ATOM 513 C C . GLU A 1 68 ? 5.759 -14.927 14.359 1.00 57.38 68 GLU A C 1
ATOM 515 O O . GLU A 1 68 ? 4.534 -15.061 14.343 1.00 57.38 68 GLU A O 1
ATOM 520 N N . ASP A 1 69 ? 6.342 -13.935 13.673 1.00 59.84 69 ASP A N 1
ATOM 521 C CA . ASP A 1 69 ? 5.608 -12.900 12.935 1.00 59.84 69 ASP A CA 1
ATOM 522 C C . ASP A 1 69 ? 5.671 -13.129 11.413 1.00 59.84 69 ASP A C 1
ATOM 524 O O . ASP A 1 69 ? 6.651 -12.826 10.723 1.00 59.84 69 ASP A O 1
ATOM 528 N N . PHE A 1 70 ? 4.589 -13.678 10.857 1.00 60.47 70 PHE A N 1
ATOM 529 C CA . PHE A 1 70 ? 4.442 -13.913 9.420 1.00 60.47 70 PHE A CA 1
ATOM 530 C C . PHE A 1 70 ? 3.854 -12.685 8.713 1.00 60.47 70 PHE A C 1
ATOM 532 O O . PHE A 1 70 ? 2.647 -12.581 8.486 1.00 60.47 70 PHE A O 1
ATOM 539 N N . SER A 1 71 ? 4.714 -11.764 8.273 1.00 68.12 71 SER A N 1
ATOM 540 C CA . SER A 1 71 ? 4.282 -10.614 7.465 1.00 68.12 71 SER A CA 1
ATOM 541 C C . SER A 1 71 ? 4.352 -10.900 5.961 1.00 68.12 71 SER A C 1
ATOM 543 O O . SER A 1 71 ? 5.307 -10.533 5.271 1.00 68.12 71 SER A O 1
ATOM 545 N N . VAL A 1 72 ? 3.295 -11.515 5.418 1.00 77.25 72 VAL A N 1
ATOM 546 C CA . VAL A 1 72 ? 3.126 -11.707 3.959 1.00 77.25 72 VAL A CA 1
ATOM 547 C C . VAL A 1 72 ? 3.139 -10.361 3.222 1.00 77.25 72 VAL A C 1
ATOM 549 O O . VAL A 1 72 ? 3.704 -10.236 2.135 1.00 77.25 72 VAL A O 1
ATOM 552 N N . THR A 1 73 ? 2.586 -9.318 3.846 1.00 81.25 73 THR A N 1
ATOM 553 C CA . THR A 1 73 ? 2.585 -7.952 3.310 1.00 81.25 73 THR A CA 1
ATOM 554 C C . THR A 1 73 ? 3.999 -7.424 3.078 1.00 81.25 73 THR A C 1
ATOM 556 O O . THR A 1 73 ? 4.223 -6.761 2.071 1.00 81.25 73 THR A O 1
ATOM 559 N N . ALA A 1 74 ? 4.967 -7.734 3.950 1.00 81.50 74 ALA A N 1
ATOM 560 C CA . ALA A 1 74 ? 6.349 -7.284 3.775 1.00 81.50 74 ALA A CA 1
ATOM 561 C C . ALA A 1 74 ? 7.015 -7.926 2.549 1.00 81.50 74 ALA A C 1
ATOM 563 O O . ALA A 1 74 ? 7.753 -7.251 1.831 1.00 81.50 74 ALA A O 1
ATOM 564 N N . VAL A 1 75 ? 6.721 -9.203 2.282 1.00 86.06 75 VAL A N 1
ATOM 565 C CA . VAL A 1 75 ? 7.202 -9.910 1.085 1.00 86.06 75 VAL A CA 1
ATOM 566 C C . VAL A 1 75 ? 6.634 -9.256 -0.172 1.00 86.06 75 VAL A C 1
ATOM 568 O O . VAL A 1 75 ? 7.395 -8.837 -1.041 1.00 86.06 75 VAL A O 1
ATOM 571 N N . ILE A 1 76 ? 5.312 -9.077 -0.234 1.00 87.25 76 ILE A N 1
ATOM 572 C CA . ILE A 1 76 ? 4.641 -8.447 -1.383 1.00 87.25 76 ILE A CA 1
ATOM 573 C C . ILE A 1 76 ? 5.124 -7.007 -1.587 1.00 87.25 76 ILE A C 1
ATOM 575 O O . ILE A 1 76 ? 5.392 -6.607 -2.719 1.00 87.25 76 ILE A O 1
ATOM 579 N N . ALA A 1 77 ? 5.291 -6.239 -0.508 1.00 88.62 77 ALA A N 1
ATOM 580 C CA . ALA A 1 77 ? 5.836 -4.889 -0.578 1.00 88.62 77 ALA A CA 1
ATOM 581 C C 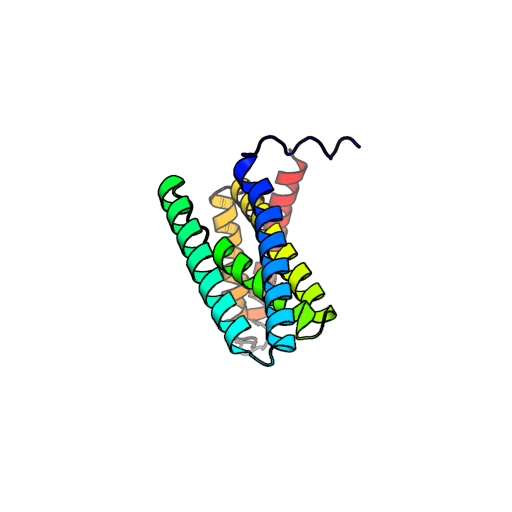. ALA A 1 77 ? 7.263 -4.888 -1.144 1.00 88.62 77 ALA A C 1
ATOM 583 O O . ALA A 1 77 ? 7.568 -4.063 -1.997 1.00 88.62 77 ALA A O 1
ATOM 584 N N . GLY A 1 78 ? 8.117 -5.837 -0.746 1.00 88.88 78 GLY A N 1
ATOM 585 C CA . GLY A 1 78 ? 9.484 -5.962 -1.264 1.00 88.88 78 GLY A CA 1
ATOM 586 C C . GLY A 1 78 ? 9.524 -6.234 -2.762 1.00 88.88 78 GLY A C 1
ATOM 587 O O . GLY A 1 78 ? 10.238 -5.549 -3.496 1.00 88.88 78 GLY A O 1
ATOM 588 N N . LEU A 1 79 ? 8.699 -7.175 -3.227 1.00 90.88 79 LEU A N 1
ATOM 589 C CA . LEU A 1 79 ? 8.533 -7.454 -4.656 1.00 90.88 79 LEU A CA 1
ATOM 590 C C . LEU A 1 79 ? 7.986 -6.229 -5.406 1.00 90.88 79 LEU A C 1
ATOM 592 O O . LEU A 1 79 ? 8.463 -5.910 -6.494 1.00 90.88 79 LEU A O 1
ATOM 596 N N . GLY A 1 80 ? 7.025 -5.516 -4.814 1.00 92.31 80 GLY A N 1
ATOM 597 C CA . GLY A 1 80 ? 6.463 -4.288 -5.373 1.00 92.31 80 GLY A CA 1
ATOM 598 C C . GLY A 1 80 ? 7.501 -3.175 -5.513 1.00 92.31 80 GLY A C 1
ATOM 599 O 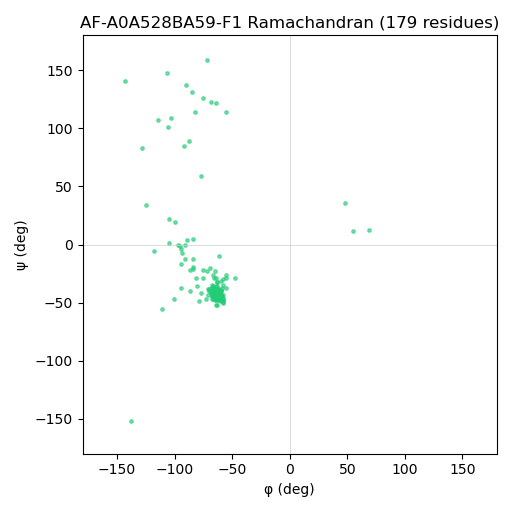O . GLY A 1 80 ? 7.581 -2.544 -6.562 1.00 92.31 80 GLY A O 1
ATOM 600 N N . VAL A 1 81 ? 8.343 -2.964 -4.499 1.00 92.88 81 VAL A N 1
ATOM 601 C CA . VAL A 1 81 ? 9.410 -1.953 -4.539 1.00 92.88 81 VAL A CA 1
ATOM 602 C C . VAL A 1 81 ? 10.458 -2.293 -5.600 1.00 92.88 81 VAL A C 1
ATOM 604 O O . VAL A 1 81 ? 10.864 -1.402 -6.344 1.00 92.88 81 VAL A O 1
ATOM 607 N N . PHE A 1 82 ? 10.844 -3.565 -5.736 1.00 92.62 82 PHE A N 1
ATOM 608 C CA . PHE A 1 82 ? 11.704 -4.002 -6.840 1.00 92.62 82 PHE A CA 1
ATOM 609 C C . PHE A 1 82 ? 11.059 -3.689 -8.196 1.00 92.62 82 PHE A C 1
ATOM 611 O O . PHE A 1 82 ? 11.701 -3.104 -9.068 1.00 92.62 82 PHE A O 1
ATOM 618 N N . ALA A 1 83 ? 9.789 -4.063 -8.380 1.00 92.25 83 ALA A N 1
ATOM 619 C CA . ALA A 1 83 ? 9.084 -3.872 -9.645 1.00 92.25 83 ALA A CA 1
ATOM 620 C C . ALA A 1 83 ? 8.931 -2.386 -9.999 1.00 92.25 83 ALA A C 1
ATOM 622 O O . ALA A 1 83 ? 9.115 -2.009 -11.152 1.00 92.25 83 ALA A O 1
ATOM 623 N N . LEU A 1 84 ? 8.659 -1.529 -9.012 1.00 91.94 84 LEU A N 1
ATOM 624 C CA . LEU A 1 84 ? 8.615 -0.075 -9.186 1.00 91.94 84 LEU A CA 1
ATOM 625 C C . LEU A 1 84 ? 9.991 0.506 -9.531 1.00 91.94 84 LEU A C 1
ATOM 627 O O . LEU A 1 84 ? 10.083 1.396 -10.373 1.00 91.94 84 LEU A O 1
ATOM 631 N N . GLY A 1 85 ? 11.057 -0.028 -8.929 1.00 91.50 85 GLY A N 1
ATOM 632 C CA . GLY A 1 85 ? 12.437 0.272 -9.298 1.00 91.50 85 GLY A CA 1
ATOM 633 C C . GLY A 1 85 ? 12.723 -0.051 -10.761 1.00 91.50 85 GLY A C 1
ATOM 634 O O . GLY A 1 85 ? 13.176 0.811 -11.509 1.00 91.50 85 GLY A O 1
ATOM 635 N N . ALA A 1 86 ? 12.374 -1.257 -11.204 1.00 91.31 86 ALA A N 1
ATOM 636 C CA . ALA A 1 86 ? 12.506 -1.655 -12.602 1.00 91.31 86 ALA A CA 1
ATOM 637 C C . ALA A 1 86 ? 11.664 -0.772 -13.543 1.00 91.31 86 ALA A C 1
ATOM 639 O O . ALA A 1 86 ? 12.155 -0.310 -14.573 1.00 91.31 86 ALA A O 1
ATOM 640 N N . LEU A 1 87 ? 10.418 -0.473 -13.158 1.00 91.56 87 LEU A N 1
ATOM 641 C CA . LEU A 1 87 ? 9.498 0.375 -13.921 1.00 91.56 87 LEU A CA 1
ATOM 642 C C . LEU A 1 87 ? 10.012 1.811 -14.072 1.00 91.56 87 LEU A C 1
ATOM 644 O O . LEU A 1 87 ? 9.752 2.440 -15.092 1.00 91.56 87 LEU A O 1
ATOM 648 N N . SER A 1 88 ? 10.747 2.328 -13.084 1.00 92.12 88 SER A N 1
ATOM 649 C CA . SER A 1 88 ? 11.327 3.674 -13.157 1.00 92.12 88 SER A CA 1
ATOM 650 C C . SER A 1 88 ? 12.377 3.830 -14.258 1.00 92.12 88 SER A C 1
ATOM 652 O O . SER A 1 88 ? 12.607 4.948 -14.709 1.00 92.12 88 SER A O 1
ATOM 654 N N . VAL A 1 89 ? 12.989 2.721 -14.687 1.00 89.12 89 VAL A N 1
ATOM 655 C CA . VAL A 1 89 ? 14.012 2.692 -15.739 1.00 89.12 89 VAL A CA 1
ATOM 656 C C . VAL A 1 89 ? 13.425 2.238 -17.073 1.00 89.12 89 VAL A C 1
ATOM 658 O O . VAL A 1 89 ? 13.671 2.876 -18.089 1.00 89.12 89 VAL A O 1
ATOM 661 N N . ALA A 1 90 ? 12.638 1.158 -17.079 1.00 85.50 90 ALA A N 1
ATOM 662 C CA . ALA A 1 90 ? 12.084 0.577 -18.305 1.00 85.50 90 ALA A CA 1
ATOM 663 C C . ALA A 1 90 ? 10.780 1.247 -18.789 1.00 85.50 90 ALA A C 1
ATOM 665 O O . ALA A 1 90 ? 10.313 0.960 -19.889 1.00 85.50 90 ALA A O 1
ATOM 666 N N . GLY A 1 91 ? 10.149 2.088 -17.965 1.00 85.19 91 GLY A N 1
ATOM 667 C CA . GLY A 1 91 ? 8.843 2.690 -18.241 1.00 85.19 91 GLY A CA 1
ATOM 668 C C . GLY A 1 91 ? 8.763 4.171 -17.869 1.00 85.19 91 GLY A C 1
ATOM 669 O O . GLY A 1 91 ? 9.750 4.901 -17.899 1.00 85.19 91 GLY A O 1
ATOM 670 N N . ASP A 1 92 ? 7.556 4.637 -17.534 1.00 87.62 92 ASP A N 1
ATOM 671 C CA . ASP A 1 92 ? 7.323 6.032 -17.151 1.00 87.62 92 ASP A CA 1
ATOM 672 C C . ASP A 1 92 ? 7.664 6.262 -15.668 1.00 87.62 92 ASP A C 1
ATOM 674 O O . ASP A 1 92 ? 6.975 5.787 -14.756 1.00 87.62 92 ASP A O 1
ATOM 678 N N . TYR A 1 93 ? 8.704 7.061 -15.427 1.00 89.25 93 TYR A N 1
ATOM 679 C CA . TYR A 1 93 ? 9.145 7.467 -14.093 1.00 89.25 93 TYR A CA 1
ATOM 680 C C . TYR A 1 93 ? 8.031 8.124 -13.262 1.00 89.25 93 TYR A C 1
ATOM 682 O O . TYR A 1 93 ? 8.037 8.015 -12.034 1.00 89.25 93 TYR A O 1
ATOM 690 N N . ARG A 1 94 ? 7.044 8.780 -13.890 1.00 90.50 94 ARG A N 1
ATOM 691 C CA . ARG A 1 94 ? 5.901 9.400 -13.196 1.00 90.50 94 ARG A CA 1
ATOM 692 C C . ARG A 1 94 ? 4.973 8.342 -12.619 1.00 90.50 94 ARG A C 1
ATOM 694 O O . ARG A 1 94 ? 4.502 8.496 -11.494 1.00 90.50 94 ARG A O 1
ATOM 701 N N . VAL A 1 95 ? 4.741 7.262 -13.365 1.00 89.88 95 VAL A N 1
ATOM 702 C CA . VAL A 1 95 ? 3.937 6.120 -12.909 1.00 89.88 95 VAL A CA 1
ATOM 703 C C . VAL A 1 95 ? 4.674 5.378 -11.800 1.00 89.88 95 VAL A C 1
ATOM 705 O O . VAL A 1 95 ? 4.065 5.050 -10.784 1.00 89.88 95 VAL A O 1
ATOM 708 N N . ALA A 1 96 ? 5.990 5.190 -11.935 1.00 90.56 96 ALA A N 1
ATOM 709 C CA . ALA A 1 96 ? 6.810 4.594 -10.884 1.00 90.56 96 ALA A CA 1
ATOM 710 C C . ALA A 1 96 ? 6.807 5.437 -9.594 1.00 90.56 96 ALA A C 1
ATOM 712 O O . ALA A 1 96 ? 6.630 4.893 -8.505 1.00 90.56 96 ALA A O 1
ATOM 713 N N . ALA A 1 97 ? 6.921 6.765 -9.701 1.00 88.81 97 ALA A N 1
ATOM 714 C CA . ALA A 1 97 ? 6.859 7.672 -8.555 1.00 88.81 97 ALA A CA 1
ATOM 715 C C . ALA A 1 97 ? 5.475 7.671 -7.887 1.00 88.81 97 ALA A C 1
ATOM 717 O O . ALA A 1 97 ? 5.385 7.572 -6.663 1.00 88.81 97 ALA A O 1
ATOM 718 N N . ALA A 1 98 ? 4.395 7.728 -8.673 1.00 91.19 98 ALA A N 1
ATOM 719 C CA . ALA A 1 98 ? 3.030 7.660 -8.155 1.00 91.19 98 ALA A CA 1
ATOM 720 C C . ALA A 1 98 ? 2.745 6.306 -7.483 1.00 91.19 98 ALA A C 1
ATOM 722 O O . ALA A 1 98 ? 2.197 6.268 -6.382 1.00 91.19 98 ALA A O 1
ATOM 723 N N . GLY A 1 99 ? 3.169 5.203 -8.105 1.00 91.75 99 GLY A N 1
ATOM 724 C CA . GLY A 1 99 ? 3.049 3.855 -7.552 1.00 91.75 99 GLY A CA 1
ATOM 725 C C . GLY A 1 99 ? 3.868 3.669 -6.275 1.00 91.75 99 GLY A C 1
ATOM 726 O O . GLY A 1 99 ? 3.363 3.110 -5.305 1.00 91.75 99 GLY A O 1
ATOM 727 N N . GLY A 1 100 ? 5.093 4.201 -6.228 1.00 90.31 100 GLY A N 1
ATOM 728 C CA . GLY A 1 100 ? 5.937 4.204 -5.031 1.00 90.31 100 GLY A CA 1
ATOM 729 C C . GLY A 1 100 ? 5.338 5.012 -3.887 1.00 90.31 100 GLY A C 1
ATOM 730 O O . GLY A 1 100 ? 5.291 4.526 -2.758 1.00 90.31 100 GLY A O 1
ATOM 731 N N . ALA A 1 101 ? 4.809 6.203 -4.173 1.00 89.06 101 ALA A N 1
ATOM 732 C CA . ALA A 1 101 ? 4.109 7.017 -3.184 1.00 89.06 101 ALA A CA 1
ATOM 733 C C . ALA A 1 101 ? 2.842 6.318 -2.665 1.00 89.06 101 ALA A C 1
ATOM 735 O O . ALA A 1 101 ? 2.610 6.292 -1.457 1.00 89.06 101 ALA A O 1
ATOM 736 N N . ALA A 1 102 ? 2.053 5.704 -3.552 1.00 91.75 102 ALA A N 1
ATOM 737 C CA . ALA A 1 102 ? 0.868 4.941 -3.171 1.00 91.75 102 ALA A CA 1
ATOM 738 C C . ALA A 1 102 ? 1.229 3.724 -2.307 1.00 91.75 102 ALA A C 1
ATOM 740 O O . ALA A 1 102 ? 0.614 3.509 -1.264 1.00 91.75 102 ALA A O 1
ATOM 741 N N . LEU A 1 103 ? 2.259 2.962 -2.687 1.00 90.12 103 LEU A N 1
ATOM 742 C CA . LEU A 1 103 ? 2.735 1.814 -1.915 1.00 90.12 103 LEU A CA 1
ATOM 743 C C . LEU A 1 103 ? 3.239 2.243 -0.531 1.00 90.12 103 LEU A C 1
ATOM 745 O O . LEU A 1 103 ? 2.885 1.616 0.466 1.00 90.12 103 LEU A O 1
ATOM 749 N N . ALA A 1 104 ? 4.009 3.331 -0.456 1.00 86.50 104 ALA A N 1
ATOM 750 C CA . ALA A 1 104 ? 4.476 3.897 0.806 1.00 86.50 104 ALA A CA 1
ATOM 751 C C . ALA A 1 104 ? 3.309 4.363 1.691 1.00 86.50 104 ALA A C 1
ATOM 753 O O . ALA A 1 104 ? 3.302 4.084 2.888 1.00 86.50 104 ALA A O 1
ATOM 754 N N . ALA A 1 105 ? 2.294 5.010 1.109 1.00 85.38 105 ALA A N 1
ATOM 755 C CA . ALA A 1 105 ? 1.091 5.425 1.828 1.00 85.38 105 ALA A CA 1
ATOM 756 C C . ALA A 1 105 ? 0.311 4.223 2.386 1.00 85.38 105 ALA A C 1
ATOM 758 O O . ALA A 1 105 ? -0.112 4.246 3.542 1.00 85.38 105 ALA A O 1
ATOM 759 N N . VAL A 1 106 ? 0.169 3.147 1.604 1.00 85.62 106 VAL A N 1
ATOM 760 C CA . VAL A 1 106 ? -0.457 1.896 2.062 1.00 85.62 106 VAL A CA 1
ATOM 761 C C . VAL A 1 106 ? 0.342 1.283 3.212 1.00 85.62 106 VAL A C 1
ATOM 763 O O . VAL A 1 106 ? -0.246 0.909 4.228 1.00 85.62 106 VAL A O 1
ATOM 766 N N . LEU A 1 107 ? 1.671 1.228 3.106 1.00 82.25 107 LEU A N 1
ATOM 767 C CA . LEU A 1 107 ? 2.526 0.685 4.164 1.00 82.25 107 LEU A CA 1
ATOM 768 C C . LEU A 1 107 ? 2.432 1.510 5.456 1.00 82.25 107 LEU A C 1
ATOM 770 O O . LEU A 1 107 ? 2.249 0.935 6.527 1.00 82.25 107 LEU A O 1
ATOM 774 N N . ALA A 1 108 ? 2.461 2.839 5.349 1.00 78.81 108 ALA A N 1
ATOM 775 C CA . ALA A 1 108 ? 2.297 3.747 6.483 1.00 78.81 108 ALA A CA 1
ATOM 776 C C . ALA A 1 108 ? 0.904 3.623 7.128 1.00 78.81 108 ALA A C 1
ATOM 778 O O . ALA A 1 108 ? 0.762 3.691 8.348 1.00 78.81 108 ALA A O 1
ATOM 779 N N . SER A 1 109 ? -0.138 3.378 6.325 1.00 77.12 109 SER A N 1
ATOM 780 C CA . SER A 1 109 ? -1.500 3.208 6.843 1.00 77.12 109 SER A CA 1
ATOM 781 C C . SER A 1 109 ? -1.650 1.980 7.747 1.00 77.12 109 SER A C 1
ATOM 783 O O . SER A 1 109 ? -2.463 2.008 8.672 1.00 77.12 109 SER A O 1
ATOM 785 N N . ARG A 1 110 ? -0.845 0.924 7.535 1.00 72.25 110 ARG A N 1
ATOM 786 C CA . ARG A 1 110 ? -0.877 -0.294 8.361 1.00 72.25 110 ARG A CA 1
ATOM 787 C C . ARG A 1 110 ? -0.594 0.021 9.826 1.00 72.25 110 ARG A C 1
ATOM 789 O O . ARG A 1 110 ? -1.306 -0.489 10.687 1.00 72.25 110 ARG A O 1
ATOM 796 N N . GLU A 1 111 ? 0.421 0.837 10.102 1.00 66.12 111 GLU A N 1
ATOM 797 C CA . GLU A 1 111 ? 0.816 1.202 11.470 1.00 66.12 111 GLU A CA 1
ATOM 798 C C . GLU A 1 111 ? -0.290 2.001 12.164 1.00 66.12 111 GLU A C 1
ATOM 800 O O . GLU A 1 111 ? -0.677 1.685 13.290 1.00 66.12 111 GLU A O 1
ATOM 805 N N . ILE A 1 112 ? -0.885 2.960 11.449 1.00 67.62 112 ILE A N 1
ATOM 806 C CA . ILE A 1 112 ? -1.996 3.774 11.954 1.00 67.62 112 ILE A CA 1
ATOM 807 C C . ILE A 1 112 ? -3.212 2.893 12.263 1.00 67.62 112 ILE A C 1
ATOM 809 O O . ILE A 1 112 ? -3.786 2.992 13.346 1.00 67.62 112 ILE A O 1
ATOM 813 N N . LEU A 1 113 ? -3.592 2.000 11.344 1.00 70.81 113 LEU A N 1
ATOM 814 C CA . LEU A 1 113 ? -4.722 1.086 11.523 1.00 70.81 113 LEU A CA 1
ATOM 815 C C . LEU A 1 113 ? -4.505 0.147 12.710 1.00 70.81 113 LEU A C 1
ATOM 817 O O . LEU A 1 113 ? -5.412 -0.020 13.521 1.00 70.81 113 LEU A O 1
ATOM 821 N N . HIS A 1 114 ? -3.309 -0.429 12.852 1.00 71.19 114 HIS A N 1
ATOM 822 C CA . HIS A 1 114 ? -2.979 -1.271 14.003 1.00 71.19 114 HIS A CA 1
ATOM 823 C C . HIS A 1 114 ? -3.013 -0.486 15.319 1.00 71.19 114 HIS A C 1
ATOM 825 O O . HIS A 1 114 ? -3.535 -0.985 16.316 1.00 71.19 114 HIS A O 1
ATOM 831 N N . GLY A 1 115 ? -2.499 0.746 15.329 1.00 69.25 115 GLY A N 1
ATOM 832 C CA . GLY A 1 115 ? -2.549 1.626 16.494 1.00 69.25 115 GLY A CA 1
ATOM 833 C C . GLY A 1 115 ?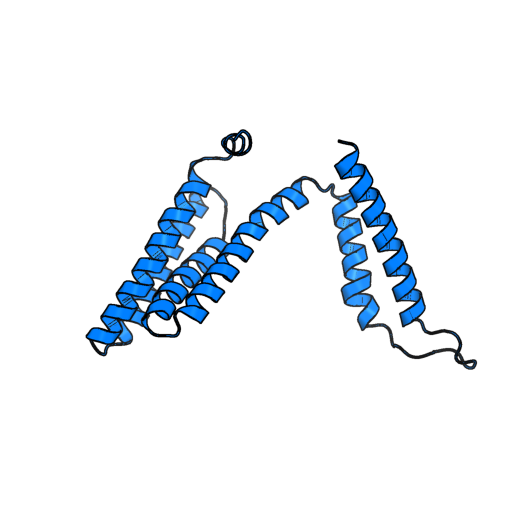 -3.981 1.992 16.892 1.00 69.25 115 GLY A C 1
ATOM 834 O O . GLY A 1 115 ? -4.322 1.942 18.073 1.00 69.25 115 GLY A O 1
ATOM 835 N N . LEU A 1 116 ? -4.839 2.295 15.915 1.00 70.00 116 LEU A N 1
ATOM 836 C CA . LEU A 1 116 ? -6.264 2.552 16.138 1.00 70.00 116 LEU A CA 1
ATOM 837 C C . LEU A 1 116 ? -6.978 1.304 16.667 1.00 70.00 116 LEU A C 1
ATOM 839 O O . LEU A 1 116 ? -7.695 1.394 17.659 1.00 70.00 116 LEU A O 1
ATOM 843 N N . LEU A 1 117 ? -6.730 0.138 16.065 1.00 69.62 117 LEU A N 1
ATOM 844 C CA . LEU A 1 117 ? -7.289 -1.145 16.502 1.00 69.62 117 LEU A CA 1
ATOM 845 C C . LEU A 1 117 ? -6.883 -1.494 17.936 1.00 69.62 117 LEU A C 1
ATOM 847 O O . LEU A 1 117 ? -7.728 -1.944 18.700 1.00 69.62 117 LEU A O 1
ATOM 851 N N . LYS A 1 118 ? -5.631 -1.238 18.335 1.00 74.06 118 LYS A N 1
ATOM 852 C CA . LYS A 1 118 ? -5.173 -1.448 19.720 1.00 74.06 118 LYS A CA 1
ATOM 853 C C . LYS A 1 118 ? -5.841 -0.510 20.730 1.00 74.06 118 LYS A C 1
ATOM 855 O O . LYS A 1 118 ? -5.909 -0.847 21.908 1.00 74.06 118 LYS A O 1
ATOM 860 N N . ARG A 1 119 ? -6.301 0.668 20.296 1.00 76.06 119 ARG A N 1
ATOM 861 C CA . ARG A 1 119 ? -7.027 1.627 21.148 1.00 76.06 119 ARG A CA 1
ATOM 862 C C . ARG A 1 119 ? -8.521 1.323 21.252 1.00 76.06 119 ARG A C 1
ATOM 864 O O . ARG A 1 119 ? -9.155 1.812 22.180 1.00 76.06 119 ARG A O 1
ATOM 871 N N . LEU A 1 120 ? -9.067 0.541 20.322 1.00 78.69 120 LEU A N 1
ATOM 872 C CA . LEU A 1 120 ? -10.467 0.129 20.305 1.00 78.69 120 LEU A CA 1
ATOM 873 C C . LEU A 1 120 ? -10.673 -1.107 21.186 1.00 78.69 120 LEU A C 1
ATOM 875 O O . LEU A 1 120 ? -9.989 -2.122 21.071 1.00 78.69 120 LEU A O 1
ATOM 879 N N . THR A 1 121 ? -11.674 -1.044 22.048 1.00 82.56 121 THR A N 1
ATOM 880 C CA . THR A 1 121 ? -12.188 -2.187 22.796 1.00 82.56 121 THR A CA 1
ATOM 881 C C . THR A 1 121 ? -12.953 -3.141 21.876 1.00 82.56 121 THR A C 1
ATOM 883 O O . THR A 1 121 ? -13.474 -2.763 20.824 1.00 82.56 121 THR A O 1
ATOM 886 N N . TRP A 1 122 ? -13.097 -4.398 22.302 1.00 80.50 122 TRP A N 1
ATOM 887 C CA . TRP A 1 122 ? -13.866 -5.407 21.564 1.00 80.50 122 TRP A CA 1
ATOM 888 C C . TRP A 1 122 ? -15.316 -4.978 21.278 1.00 80.50 122 TRP A C 1
ATOM 890 O O . TRP A 1 122 ? -15.845 -5.248 20.199 1.00 80.50 122 TRP A O 1
ATOM 900 N N . ILE A 1 123 ? -15.959 -4.280 22.224 1.00 82.88 123 ILE A N 1
ATOM 901 C CA . ILE A 1 123 ? -17.323 -3.758 22.055 1.00 82.88 123 ILE A CA 1
ATOM 902 C C . ILE A 1 123 ? -17.372 -2.701 20.946 1.00 82.88 123 ILE A C 1
ATOM 904 O O . ILE A 1 123 ? -18.285 -2.731 20.116 1.00 82.88 123 ILE A O 1
ATOM 908 N N . GLU A 1 124 ? -16.405 -1.783 20.913 1.00 83.94 124 GLU A N 1
ATOM 909 C CA . GLU A 1 124 ? -16.348 -0.722 19.904 1.00 83.94 124 GLU A CA 1
ATOM 910 C C . GLU A 1 124 ? -16.068 -1.303 18.521 1.00 83.94 124 GLU A C 1
ATOM 912 O O . GLU A 1 124 ? -16.770 -0.965 17.568 1.00 83.94 124 GLU A O 1
ATOM 917 N N . LEU A 1 125 ? -15.115 -2.236 18.424 1.00 84.75 125 LEU A N 1
ATOM 918 C CA . LEU A 1 125 ? -14.803 -2.928 17.177 1.00 84.75 125 LEU A CA 1
ATOM 919 C C . LEU A 1 125 ? -16.023 -3.684 16.646 1.00 84.75 125 LEU A C 1
ATOM 921 O O . LEU A 1 125 ? -16.374 -3.538 15.478 1.00 84.75 125 LEU A O 1
ATOM 925 N N . ARG A 1 126 ? -16.714 -4.446 17.502 1.00 86.62 126 ARG A N 1
ATOM 926 C CA . ARG A 1 126 ? -17.936 -5.168 17.121 1.00 86.62 126 ARG A CA 1
ATOM 927 C C . ARG A 1 126 ? -19.025 -4.212 16.637 1.00 86.62 126 ARG A C 1
ATOM 929 O O . ARG A 1 126 ? -19.673 -4.498 15.635 1.00 86.62 126 ARG A O 1
ATOM 936 N N . SER A 1 127 ? -19.217 -3.088 17.322 1.00 87.44 127 SER A N 1
ATOM 937 C CA . SER A 1 127 ? -20.228 -2.087 16.955 1.00 87.44 127 SER A CA 1
ATOM 938 C C . SER A 1 127 ? -19.901 -1.421 15.617 1.00 87.44 127 SER A C 1
ATOM 940 O O . SER A 1 127 ? -20.774 -1.325 14.756 1.00 87.44 127 SER A O 1
ATOM 942 N N . ALA A 1 128 ? -18.636 -1.047 15.400 1.00 85.56 128 ALA A N 1
ATOM 943 C CA . ALA A 1 128 ? -18.153 -0.512 14.129 1.00 85.56 128 ALA A CA 1
ATOM 944 C C . ALA A 1 128 ? -18.320 -1.523 12.985 1.00 85.56 128 ALA A C 1
ATOM 946 O O . ALA A 1 128 ? -18.743 -1.153 11.892 1.00 85.56 128 ALA A O 1
ATOM 947 N N . LEU A 1 129 ? -18.042 -2.805 13.238 1.00 86.94 129 LEU A N 1
ATOM 948 C CA . LEU A 1 129 ? -18.153 -3.868 12.240 1.00 86.94 129 LEU A CA 1
ATOM 949 C C . LEU A 1 129 ? -19.616 -4.169 11.879 1.00 86.94 129 LEU A C 1
ATOM 951 O O . LEU A 1 129 ? -19.925 -4.372 10.707 1.00 86.94 129 LEU A O 1
ATOM 955 N N . ILE A 1 130 ? -20.528 -4.134 12.857 1.00 88.31 130 ILE A N 1
ATOM 956 C CA . ILE A 1 130 ? -21.976 -4.241 12.620 1.00 88.31 130 ILE A CA 1
ATOM 957 C C . ILE A 1 130 ? -22.467 -3.049 11.798 1.00 88.31 130 ILE A C 1
ATOM 959 O O . ILE A 1 130 ? -23.160 -3.250 10.804 1.00 88.31 130 ILE A O 1
ATOM 963 N N . LEU A 1 131 ? -22.080 -1.824 12.165 1.00 87.81 131 LEU A N 1
ATOM 964 C CA . LEU A 1 131 ? -22.437 -0.621 11.414 1.00 87.81 131 LEU A CA 1
ATOM 965 C C . LEU A 1 131 ? -21.906 -0.690 9.973 1.00 87.81 131 LEU A C 1
ATOM 967 O O . LEU A 1 131 ? -22.640 -0.412 9.027 1.00 87.81 131 LEU A O 1
ATOM 971 N N . ALA A 1 132 ? -20.658 -1.129 9.789 1.00 86.94 132 ALA A N 1
ATOM 972 C CA . ALA A 1 132 ? -20.065 -1.339 8.473 1.00 86.94 132 ALA A CA 1
ATOM 973 C C . ALA A 1 132 ? -20.826 -2.401 7.666 1.00 86.94 132 ALA A C 1
ATOM 975 O O . ALA A 1 132 ? -21.088 -2.183 6.489 1.00 86.94 132 ALA A O 1
ATOM 976 N N . ALA A 1 133 ? -21.244 -3.509 8.282 1.00 87.69 133 ALA A N 1
ATOM 977 C CA . ALA A 1 133 ? -22.052 -4.533 7.622 1.00 87.69 133 ALA A CA 1
ATOM 978 C C . ALA A 1 133 ? -23.455 -4.018 7.250 1.00 87.69 133 ALA A C 1
ATOM 980 O O . ALA A 1 133 ? -23.926 -4.253 6.137 1.00 87.69 133 ALA A O 1
ATOM 981 N N . MET A 1 134 ? -24.114 -3.266 8.137 1.00 85.06 134 MET A N 1
ATOM 982 C CA . MET A 1 134 ? -25.409 -2.637 7.846 1.00 85.06 134 MET A CA 1
ATOM 983 C C . MET A 1 134 ? -25.315 -1.683 6.647 1.00 85.06 134 MET A C 1
ATOM 985 O O . MET A 1 134 ? -26.210 -1.669 5.804 1.00 85.06 134 MET A O 1
ATOM 989 N N . THR A 1 135 ? -24.221 -0.932 6.534 1.00 85.81 135 THR A N 1
ATOM 990 C CA . THR A 1 135 ? -23.999 0.014 5.431 1.00 85.81 135 THR A CA 1
ATOM 991 C C . THR A 1 135 ? -23.542 -0.671 4.144 1.00 85.81 135 THR A C 1
ATOM 993 O O . THR A 1 135 ? -24.079 -0.402 3.080 1.00 85.81 135 THR A O 1
ATOM 996 N N . ALA A 1 136 ? -22.539 -1.544 4.209 1.00 86.75 136 ALA A N 1
ATOM 997 C CA . ALA A 1 136 ? -21.881 -2.098 3.025 1.00 86.75 136 ALA A CA 1
ATOM 998 C C . ALA A 1 136 ? -22.577 -3.345 2.466 1.00 86.75 136 ALA A C 1
ATOM 1000 O O . ALA A 1 136 ? -22.381 -3.667 1.299 1.00 86.75 136 ALA A O 1
ATOM 1001 N N . ILE A 1 137 ? -23.367 -4.053 3.280 1.00 86.69 137 ILE A N 1
ATOM 1002 C CA . ILE A 1 137 ? -24.060 -5.284 2.876 1.00 86.69 137 ILE A CA 1
ATOM 1003 C C . ILE A 1 137 ? -25.565 -5.042 2.810 1.00 86.69 137 ILE A C 1
ATOM 1005 O O . ILE A 1 137 ? -26.170 -5.267 1.768 1.00 86.69 137 ILE A O 1
ATOM 1009 N N . VAL A 1 138 ? -26.184 -4.562 3.894 1.00 82.50 138 VAL A N 1
ATOM 1010 C CA . VAL A 1 138 ? -27.655 -4.464 3.944 1.00 82.50 138 VAL A CA 1
ATOM 1011 C C . VAL A 1 138 ? -28.178 -3.354 3.031 1.00 82.50 138 VAL A C 1
ATOM 1013 O O . VAL A 1 138 ? -29.126 -3.582 2.286 1.00 82.50 138 VAL A O 1
ATOM 1016 N N . LEU A 1 139 ? -27.539 -2.180 3.030 1.00 81.19 139 LEU A N 1
ATOM 1017 C CA . LEU A 1 139 ? -27.962 -1.049 2.199 1.00 81.19 139 LEU A CA 1
ATOM 1018 C C . LEU A 1 139 ? -28.002 -1.361 0.686 1.00 81.19 139 LEU A C 1
ATOM 1020 O O . LEU A 1 139 ? -29.021 -1.049 0.071 1.00 81.19 139 LEU A O 1
ATOM 1024 N N . PRO A 1 140 ? -26.975 -1.972 0.052 1.00 78.44 140 PRO A N 1
ATOM 1025 C CA . PRO A 1 140 ? -27.059 -2.321 -1.369 1.00 78.44 140 PRO A CA 1
ATOM 1026 C C . PRO A 1 140 ? -28.008 -3.490 -1.664 1.00 78.44 140 PRO A C 1
ATOM 1028 O O . PRO A 1 140 ? -28.484 -3.601 -2.791 1.00 78.44 140 PRO A O 1
ATOM 1031 N N . LEU A 1 141 ? -28.295 -4.356 -0.684 1.00 78.50 141 LEU A N 1
ATOM 1032 C CA . LEU A 1 141 ? -29.270 -5.440 -0.845 1.00 78.50 141 LEU A CA 1
ATOM 1033 C C . LEU A 1 141 ? -30.724 -4.953 -0.799 1.00 78.50 141 LEU A C 1
ATOM 1035 O O . LEU A 1 141 ? -31.612 -5.651 -1.289 1.00 78.50 141 LEU A O 1
ATOM 1039 N N . LEU A 1 142 ? -30.985 -3.787 -0.205 1.00 75.44 142 LEU A N 1
ATOM 1040 C CA . LEU A 1 142 ? -32.339 -3.265 -0.089 1.00 75.44 142 LEU A CA 1
ATOM 1041 C C . LEU A 1 142 ? -32.831 -2.716 -1.437 1.00 75.44 142 LEU A C 1
ATOM 1043 O O . LEU A 1 142 ? -32.185 -1.846 -2.026 1.00 75.44 142 LEU A O 1
ATOM 1047 N N . PRO A 1 143 ? -33.996 -3.177 -1.928 1.00 71.88 143 PRO A N 1
ATOM 1048 C CA . PRO A 1 143 ? -34.577 -2.641 -3.144 1.00 71.88 143 PRO A CA 1
ATOM 1049 C C . PRO A 1 143 ? -34.940 -1.170 -2.927 1.00 71.88 143 PRO A C 1
ATOM 1051 O O . PRO A 1 143 ? -35.742 -0.841 -2.056 1.00 71.88 143 PRO A O 1
ATOM 1054 N N . ASN A 1 144 ? -34.373 -0.287 -3.753 1.00 72.81 144 ASN A N 1
ATOM 1055 C CA . ASN A 1 144 ? -34.695 1.140 -3.764 1.00 72.81 144 ASN A CA 1
ATOM 1056 C C . ASN A 1 144 ? -36.032 1.389 -4.482 1.00 72.81 144 ASN A C 1
ATOM 1058 O O . ASN A 1 144 ? -36.086 1.998 -5.553 1.00 72.81 144 ASN A O 1
ATOM 1062 N N . ARG A 1 145 ? -37.100 0.775 -3.971 1.00 72.94 145 ARG A N 1
ATOM 1063 C CA . ARG A 1 145 ? -38.451 0.830 -4.531 1.00 72.94 145 ARG A CA 1
ATOM 1064 C C . ARG A 1 145 ? -39.449 0.868 -3.390 1.00 72.94 145 ARG A C 1
ATOM 1066 O O . ARG A 1 145 ? -39.293 0.162 -2.395 1.00 72.94 145 ARG A O 1
ATOM 1073 N N . THR A 1 146 ? -40.488 1.669 -3.559 1.00 73.44 146 THR A N 1
ATOM 1074 C CA . THR A 1 146 ? -41.588 1.731 -2.609 1.00 73.44 146 THR A CA 1
ATOM 1075 C C . THR A 1 146 ? -42.362 0.415 -2.652 1.00 73.44 146 THR A C 1
ATOM 1077 O O . THR A 1 146 ? -42.777 -0.039 -3.716 1.00 73.44 146 THR A O 1
ATOM 1080 N N . ILE A 1 147 ? -42.478 -0.253 -1.501 1.00 66.50 147 ILE A N 1
ATOM 1081 C CA . ILE A 1 147 ? -43.132 -1.575 -1.394 1.00 66.50 147 ILE A CA 1
ATOM 1082 C C . ILE A 1 147 ? -44.634 -1.419 -1.078 1.00 66.50 147 ILE A C 1
ATOM 1084 O O . ILE A 1 147 ? -45.412 -2.360 -1.204 1.00 66.50 147 ILE A O 1
ATOM 1088 N N . ASP A 1 148 ? -45.058 -0.215 -0.695 1.00 65.31 148 ASP A N 1
ATOM 1089 C CA . ASP A 1 148 ? -46.422 0.081 -0.260 1.00 65.31 148 ASP A CA 1
ATOM 1090 C C . ASP A 1 148 ? -47.339 0.508 -1.438 1.00 65.31 148 ASP A C 1
ATOM 1092 O O . ASP A 1 148 ? -46.911 1.325 -2.263 1.00 65.31 148 ASP A O 1
ATOM 1096 N N . PRO A 1 149 ? -48.602 0.023 -1.506 1.00 64.44 149 PRO A N 1
ATOM 1097 C CA . PRO A 1 149 ? -49.637 0.472 -2.451 1.00 64.44 149 PRO A CA 1
ATOM 1098 C C . PRO A 1 149 ? -49.829 1.994 -2.580 1.00 64.44 149 PRO A C 1
ATOM 1100 O O . PRO A 1 149 ? -50.238 2.467 -3.640 1.00 64.44 149 PRO A O 1
ATOM 1103 N N . TRP A 1 150 ? -49.542 2.764 -1.528 1.00 70.44 150 TRP A N 1
ATOM 1104 C CA . TRP A 1 150 ? -49.638 4.228 -1.489 1.00 70.44 150 TRP A CA 1
ATOM 1105 C C . TRP A 1 150 ? -48.337 4.944 -1.885 1.00 70.44 150 TRP A C 1
ATOM 1107 O O . TRP A 1 150 ? -48.292 6.172 -1.891 1.00 70.44 150 TRP A O 1
ATOM 1117 N N . G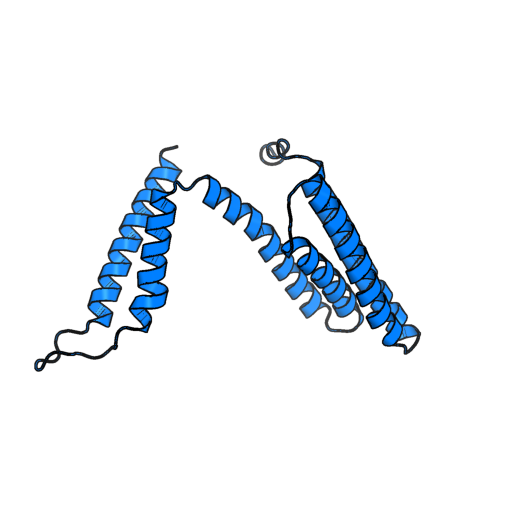LY A 1 151 ? -47.270 4.208 -2.215 1.00 67.94 151 GLY A N 1
ATOM 1118 C CA . GLY A 1 151 ? -46.009 4.770 -2.707 1.00 67.94 151 GLY A CA 1
ATOM 1119 C C . GLY A 1 151 ? -45.203 5.577 -1.680 1.00 67.94 151 GLY A C 1
ATOM 1120 O O . GLY A 1 151 ? -44.266 6.264 -2.071 1.00 67.94 151 GLY A O 1
ATOM 1121 N N . GLY A 1 152 ? -45.545 5.515 -0.387 1.00 70.88 152 GLY A N 1
ATOM 1122 C CA . GLY A 1 152 ? -44.939 6.356 0.656 1.00 70.88 152 GLY A CA 1
ATOM 1123 C C . GLY A 1 152 ? -43.763 5.740 1.424 1.00 70.88 152 GLY A C 1
ATOM 1124 O O . GLY A 1 152 ? -43.031 6.469 2.085 1.00 70.88 152 GLY A O 1
ATOM 1125 N N . PHE A 1 153 ? -43.564 4.416 1.364 1.00 74.75 153 PHE A N 1
ATOM 1126 C CA . PHE A 1 153 ? -42.543 3.724 2.162 1.00 74.75 153 PHE A CA 1
ATOM 1127 C C . PHE A 1 153 ? -41.443 3.119 1.287 1.00 74.75 153 PHE A C 1
ATOM 1129 O O . PHE A 1 153 ? -41.663 2.104 0.619 1.00 74.75 153 PHE A O 1
ATOM 1136 N N . ASN A 1 154 ? -40.255 3.729 1.316 1.00 78.31 154 ASN A N 1
ATOM 1137 C CA . ASN A 1 154 ? -39.039 3.215 0.690 1.00 78.31 154 ASN A CA 1
ATOM 1138 C C . ASN A 1 154 ? -38.105 2.613 1.767 1.00 78.31 154 ASN A C 1
ATOM 1140 O O . ASN A 1 154 ? -37.508 3.361 2.547 1.00 78.31 154 ASN A O 1
ATOM 1144 N N . PRO A 1 155 ? -37.941 1.277 1.828 1.00 76.62 155 PRO A N 1
ATOM 1145 C CA . PRO A 1 155 ? -37.085 0.624 2.821 1.00 76.62 155 PRO A CA 1
ATOM 1146 C C . PRO A 1 155 ? -35.627 1.077 2.749 1.00 76.62 155 PRO A C 1
ATOM 1148 O O . PRO A 1 155 ? -34.952 1.115 3.775 1.00 76.62 155 PRO A O 1
ATOM 1151 N N . TRP A 1 156 ? -35.145 1.429 1.554 1.00 83.06 156 TRP A N 1
ATOM 1152 C CA . TRP A 1 156 ? -33.777 1.896 1.355 1.00 83.06 156 TRP A CA 1
ATOM 1153 C C . TRP A 1 156 ? -33.532 3.229 2.070 1.00 83.06 156 TRP A C 1
ATOM 1155 O O . TRP A 1 156 ? -32.550 3.363 2.795 1.00 83.06 156 TRP A O 1
ATOM 1165 N N . GLU A 1 157 ? -34.458 4.184 1.950 1.00 81.88 157 GLU A N 1
ATOM 1166 C CA . GLU A 1 157 ? -34.359 5.498 2.604 1.00 81.88 157 GLU A CA 1
ATOM 1167 C C . GLU A 1 157 ? -34.456 5.391 4.128 1.00 81.88 157 GLU A C 1
ATOM 1169 O O . GLU A 1 157 ? -33.656 5.988 4.849 1.00 81.88 157 GLU A O 1
ATOM 1174 N N . VAL A 1 158 ? -35.392 4.584 4.637 1.00 84.94 158 VAL A N 1
ATOM 1175 C CA . VAL A 1 158 ? -35.556 4.376 6.086 1.00 84.94 158 VAL A CA 1
ATOM 1176 C C . VAL A 1 158 ? -34.315 3.714 6.685 1.00 84.94 158 VAL A C 1
ATOM 1178 O O . VAL A 1 158 ? -33.827 4.121 7.745 1.00 84.94 158 VAL A O 1
ATOM 1181 N N . TRP A 1 159 ? -33.757 2.719 5.994 1.00 85.69 159 TRP A N 1
ATOM 1182 C CA . TRP A 1 159 ? -32.532 2.061 6.434 1.00 85.69 159 TRP A CA 1
ATOM 1183 C C . TRP A 1 159 ? -31.320 2.990 6.350 1.00 85.69 159 TRP A C 1
ATOM 1185 O O . TRP A 1 159 ? -30.515 3.032 7.281 1.00 85.69 159 TRP A O 1
ATOM 1195 N N . PHE A 1 160 ? -31.221 3.791 5.288 1.00 85.69 160 PHE A N 1
ATOM 1196 C CA . PHE A 1 160 ? -30.175 4.799 5.130 1.00 85.69 160 PHE A CA 1
ATOM 1197 C C . PHE A 1 160 ? -30.177 5.810 6.284 1.00 85.69 160 PHE A C 1
ATOM 1199 O O . PHE A 1 160 ? -29.134 6.048 6.892 1.00 85.69 160 PHE A O 1
ATOM 1206 N N . LEU A 1 161 ? -31.346 6.349 6.650 1.00 88.31 161 LEU A N 1
ATOM 1207 C CA . LEU A 1 161 ? -31.484 7.269 7.787 1.00 88.31 161 LEU A CA 1
ATOM 1208 C C . LEU A 1 161 ? -31.091 6.607 9.114 1.00 88.31 161 LEU A C 1
ATOM 1210 O O . LEU A 1 161 ? -30.435 7.233 9.948 1.00 88.31 161 LEU A O 1
ATOM 1214 N N . THR A 1 162 ? -31.437 5.331 9.291 1.00 88.88 162 THR A N 1
ATOM 1215 C CA . THR A 1 162 ? -31.072 4.553 10.484 1.00 88.88 162 THR A CA 1
ATOM 1216 C C . THR A 1 162 ? -29.554 4.387 10.592 1.00 88.88 162 THR A C 1
ATOM 1218 O O . THR A 1 162 ? -28.969 4.641 11.647 1.00 88.88 162 THR A O 1
ATOM 1221 N N . VAL A 1 163 ? -28.896 4.025 9.488 1.00 89.25 163 VAL A N 1
ATOM 1222 C CA . VAL A 1 163 ? -27.432 3.923 9.397 1.00 89.25 163 VAL A CA 1
ATOM 1223 C C . VAL A 1 163 ? -26.768 5.275 9.658 1.00 89.25 163 VAL A C 1
ATOM 1225 O O . VAL A 1 163 ? -25.770 5.338 10.379 1.00 89.25 163 VAL A O 1
ATOM 1228 N N . LEU A 1 164 ? -27.322 6.363 9.120 1.00 88.38 164 LEU A N 1
ATOM 1229 C CA . LEU A 1 164 ? -26.793 7.711 9.313 1.00 88.38 164 LEU A CA 1
ATOM 1230 C C . LEU A 1 164 ? -26.858 8.128 10.789 1.00 88.38 164 LEU A C 1
ATOM 1232 O O . LEU A 1 164 ? -25.856 8.580 11.345 1.00 88.38 164 LEU A O 1
ATOM 1236 N N . MET A 1 165 ? -27.998 7.910 11.451 1.00 92.25 165 MET A N 1
ATOM 1237 C CA . MET A 1 165 ? -28.166 8.207 12.877 1.00 92.25 165 MET A CA 1
ATOM 1238 C C . MET A 1 165 ? -27.208 7.372 13.742 1.00 92.25 165 MET A C 1
ATOM 1240 O O . MET A 1 165 ? -26.533 7.919 14.618 1.00 92.25 165 MET A O 1
ATOM 1244 N N . ALA A 1 166 ? -27.089 6.069 13.466 1.00 88.06 166 ALA A N 1
ATOM 1245 C CA . ALA A 1 166 ? -26.163 5.185 14.172 1.00 88.06 166 ALA A CA 1
ATOM 1246 C C . ALA A 1 166 ? -24.696 5.614 13.980 1.00 88.06 166 ALA A C 1
ATOM 1248 O O . ALA A 1 166 ? -23.924 5.627 14.940 1.00 88.06 166 ALA A O 1
ATOM 1249 N N . SER A 1 167 ? -24.329 6.041 12.768 1.00 87.62 167 SER A N 1
ATOM 1250 C CA . SER A 1 167 ? -22.985 6.537 12.449 1.00 87.62 167 SER A CA 1
ATOM 1251 C C . SER A 1 167 ? -22.649 7.820 13.206 1.00 87.62 167 SER A C 1
ATOM 1253 O O . SER A 1 167 ? -21.569 7.917 13.784 1.00 87.62 167 SER A O 1
ATOM 1255 N N . ILE A 1 168 ? -23.576 8.783 13.261 1.00 90.81 168 ILE A N 1
ATOM 1256 C CA . ILE A 1 168 ? -23.389 10.033 14.014 1.00 90.81 168 ILE A CA 1
ATOM 1257 C C . ILE A 1 168 ? -23.249 9.741 15.513 1.00 90.81 168 ILE A C 1
ATOM 1259 O O . ILE A 1 168 ? -22.356 10.285 16.160 1.00 90.81 168 ILE A O 1
ATOM 1263 N N . SER A 1 169 ? -24.080 8.852 16.068 1.00 86.31 169 SER A N 1
ATOM 1264 C CA . SER A 1 169 ? -24.004 8.484 17.487 1.00 86.31 169 SER A CA 1
ATOM 1265 C C . SER A 1 169 ? -22.681 7.793 17.833 1.00 86.31 169 SER A C 1
ATOM 1267 O O . SER A 1 169 ? -22.077 8.094 18.864 1.00 86.31 169 SER A O 1
ATOM 1269 N N . PHE A 1 170 ? -22.208 6.893 16.966 1.00 85.56 170 PHE A N 1
ATOM 1270 C CA . PHE A 1 170 ? -20.915 6.233 17.133 1.00 85.56 170 PHE A CA 1
ATOM 1271 C C . PHE A 1 170 ? -19.756 7.231 17.017 1.00 85.56 170 PHE A C 1
ATOM 1273 O O . PHE A 1 170 ? -18.867 7.244 17.867 1.00 85.56 170 PHE A O 1
ATOM 1280 N N . ALA A 1 171 ? -19.795 8.130 16.029 1.00 85.19 171 ALA A N 1
ATOM 1281 C CA . ALA A 1 171 ? -18.797 9.184 15.863 1.00 85.19 171 ALA A CA 1
ATOM 1282 C C . ALA A 1 171 ? -18.747 10.133 17.073 1.00 85.19 171 ALA A C 1
ATOM 1284 O O . ALA A 1 171 ? -17.660 10.482 17.529 1.00 85.19 171 ALA A O 1
ATOM 1285 N N . GLY A 1 172 ? -19.902 10.502 17.635 1.00 85.44 172 GLY A N 1
ATOM 1286 C CA . GLY A 1 172 ? -19.986 11.318 18.849 1.00 85.44 172 GLY A CA 1
ATOM 1287 C C . GLY A 1 172 ? -19.350 10.635 20.060 1.00 85.44 172 GLY A C 1
ATOM 1288 O O . GLY A 1 172 ? -18.573 11.257 20.785 1.00 85.44 172 GLY A O 1
ATOM 1289 N N . TYR A 1 173 ? -19.605 9.339 20.244 1.00 85.25 173 TYR A N 1
ATOM 1290 C CA . TYR A 1 173 ? -18.963 8.549 21.295 1.00 85.25 173 TYR A CA 1
ATOM 1291 C C . TYR A 1 173 ? -17.433 8.501 21.131 1.00 85.25 173 TYR A C 1
ATOM 1293 O O . TYR A 1 173 ? -16.707 8.762 22.094 1.00 85.25 173 TYR A O 1
ATOM 1301 N N . VAL A 1 174 ? -16.940 8.245 19.912 1.00 82.44 174 VAL A N 1
ATOM 1302 C CA . VAL A 1 174 ? -15.497 8.237 19.607 1.00 82.44 174 VAL A CA 1
ATOM 1303 C C . VAL A 1 174 ? -14.874 9.617 19.844 1.00 82.44 174 VAL A C 1
ATOM 1305 O O . VAL A 1 174 ? -13.805 9.705 20.444 1.00 82.44 174 VAL A O 1
ATOM 1308 N N . ALA A 1 175 ? -15.542 10.703 19.448 1.00 83.25 175 ALA A N 1
ATOM 1309 C CA . ALA A 1 175 ? -15.056 12.065 19.670 1.00 83.25 175 ALA A CA 1
ATOM 1310 C C . ALA A 1 175 ? -14.897 12.377 21.167 1.00 83.25 175 ALA A C 1
ATOM 1312 O O . ALA A 1 175 ? -13.839 12.838 21.589 1.00 83.25 175 ALA A O 1
ATOM 1313 N N . VAL A 1 176 ? -15.899 12.054 21.992 1.00 84.31 176 VAL A N 1
ATOM 1314 C CA . VAL A 1 176 ? -15.814 12.231 23.454 1.00 84.31 176 VAL A CA 1
ATOM 1315 C C . VAL A 1 176 ? -14.712 11.359 24.055 1.00 84.31 176 VAL A C 1
ATOM 1317 O O . VAL A 1 176 ? -14.029 11.782 24.983 1.00 84.31 176 VAL A O 1
ATOM 1320 N N . ARG A 1 177 ? -14.505 10.150 23.526 1.00 79.19 177 ARG A N 1
ATOM 1321 C CA . ARG A 1 177 ? -13.454 9.237 23.990 1.00 79.19 177 ARG A CA 1
ATOM 1322 C C . ARG A 1 177 ? -12.047 9.754 23.708 1.00 79.19 177 ARG A C 1
ATOM 1324 O O . ARG A 1 177 ? -11.186 9.599 24.562 1.00 79.19 177 ARG A O 1
ATOM 1331 N N . VAL A 1 178 ? -11.831 10.352 22.537 1.00 77.69 178 VAL A N 1
ATOM 1332 C CA . VAL A 1 178 ? -10.521 10.866 22.105 1.00 77.69 178 VAL A CA 1
ATOM 1333 C C . VAL A 1 178 ? -10.205 12.235 22.712 1.00 77.69 178 VAL A C 1
ATOM 1335 O O . VAL A 1 178 ? -9.048 12.491 23.021 1.00 77.69 178 VAL A O 1
ATOM 1338 N N . LEU A 1 179 ? -11.200 13.115 22.887 1.00 76.94 179 LEU A N 1
ATOM 1339 C CA . LEU A 1 179 ? -11.007 14.424 23.533 1.00 76.94 179 LEU A CA 1
ATOM 1340 C C . LEU A 1 179 ? -11.074 14.371 25.069 1.00 76.94 179 LEU A C 1
ATOM 1342 O O . LEU A 1 179 ? -10.603 15.294 25.724 1.00 76.94 179 LEU A O 1
ATOM 1346 N N . GLY A 1 180 ? -11.696 13.338 25.644 1.00 67.19 180 GLY A N 1
ATOM 1347 C CA . GLY A 1 180 ? -11.844 13.150 27.093 1.00 67.19 180 GLY A CA 1
ATOM 1348 C C . GLY A 1 180 ? -10.648 12.482 27.783 1.00 67.19 180 GLY A C 1
ATOM 1349 O O . GLY A 1 180 ? -10.737 12.184 28.974 1.00 67.19 180 GLY A O 1
ATOM 1350 N N . THR A 1 181 ? -9.569 12.226 27.043 1.00 49.31 181 THR A N 1
ATOM 1351 C CA . THR A 1 181 ? -8.242 11.811 27.531 1.00 49.31 181 THR A CA 1
ATOM 1352 C C . THR A 1 181 ? -7.243 12.927 27.301 1.00 49.31 181 THR A C 1
ATOM 1354 O O . THR A 1 181 ? -6.450 13.201 28.224 1.00 49.31 181 THR A O 1
#

Foldseek 3Di:
DVVPPPPPPDPPVPVVVLVVLLVVLLQQLLVQLVVCVVVVHVVSNVVSLVVCLVVLVVVLVVVCVVVVDNDPVSSVLSSQSSPLSSCCRNHPVVVSVVSVVVSVVVVVVVVVVVVVVVVDDPVLVVLVVVLCCLPVPVLVVQPQAQPDPVRPDGPNVVSVVVSVVSVVVSVVVVVCVVVVD